Protein AF-A0A3D0PDX1-F1 (afdb_monomer)

Secondary structure (DSSP, 8-state):
-TTTS--S-GGG-SHHHHHHHH-HHHHHHHHHHHH-PPPPP------SPPPP--EEEE-SSTTEEEEEE--GGG---HHHHHHHHHHHHHHSSS-EEE-TTS-EEEEEEEGGGHHHHHT-THHHHS-SS--HHHHHEEE---TTT-TT-SS--HHHHHHHHHHHHHHEE-SS---EEEESSTT-TT-GGGSSEEEEEEEEEETTEEEEEEEEEE--B-SSS-B--EEEEEEEETTTHHHHHHHHHHHHH--EEPP-

Sequence (256 aa):
WRDNGERDKRPKGRFRLYLDSVGLETFRELVAERFGPLTPDPGSVFDATPRSHYGIHQQKQAELNYAGLHVPVGRLKAEDFQDLASLSEGYGSGDVRLTEDQNVIITGIPSGQLESFKSDPLLQKFPLEPSHLAAGTVSCTGNTYCSFALTNTKDQALAAAAELDQELHLPEEIKIHWTGCPNTCGQAYMGAIGLTGTKTRGESGMVEGYDITIGGSQGANPQVGELHRKGVPATEVRAALKEILIEQFGAKPKAA

Nearest PDB structures (foldseek):
  3b0n-assembly1_A  TM=9.742E-01  e=1.576E-27  Nicotiana tabacum
  3b0m-assembly1_A  TM=9.531E-01  e=1.576E-27  Nicotiana tabacum
  3b0j-assembly1_A  TM=9.531E-01  e=2.007E-27  Nicotiana tabacum
  3vm1-assembly1_A  TM=9.721E-01  e=6.340E-27  Nicotiana tabacum
  3vkt-assembly1_A  TM=9.627E-01  e=8.077E-27  Nicotiana tabacum

Mean predicted aligned error: 4.19 Å

Foldseek 3Di:
DVPPADDPDVVRRDPVNVCVVCDDVSVQVVCCVPPNDDDDDPDDQFPDDDD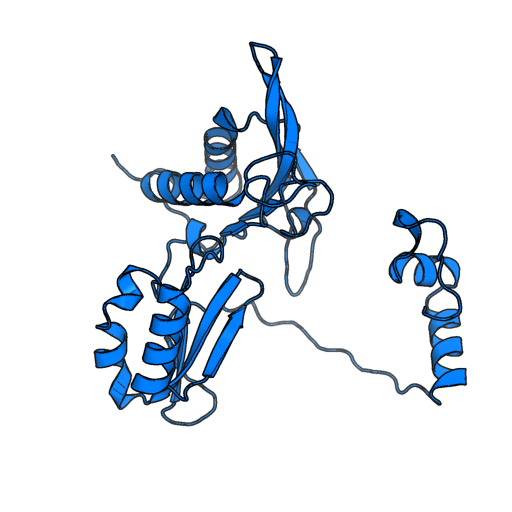QQFAWADDPDPQWIKHWWFDQQLDDDPVRVVVVQCLLVVFADSDWDADPQNTIMRTHGGNVCVVVSQPDPVCVNTPSDDALLRSQEHEDCAPVPDPQFQGRTRVLSNVLSVVVSLWKDFPHRFHEFEDRAPVCPSVQQQTQKGWHWDWAADPVGIAIFTFIWHDAHDTNDGDGTDGDGPGHHSVCVSVVVNVCCVPPRVMDTDDD

pLDDT: mean 95.26, std 6.18, range [59.16, 98.81]

Solvent-accessible surface area (backbone atoms only — not comparable to full-atom values): 13901 Å² total; per-residue (Å²): 93,94,89,78,37,52,80,85,50,72,95,56,39,49,60,70,54,43,43,65,74,61,32,70,66,56,49,50,50,59,48,26,76,74,76,42,89,77,77,87,75,93,68,86,85,60,85,68,77,86,74,82,63,60,27,78,43,80,46,95,52,86,64,26,23,32,35,16,29,42,38,74,51,48,69,75,55,77,66,50,55,53,51,52,48,50,51,15,51,75,51,29,67,55,44,77,44,77,47,95,70,34,28,41,32,38,31,52,26,39,63,91,46,48,71,63,57,72,64,38,73,65,41,78,76,30,28,42,76,59,55,38,51,55,67,23,36,28,38,26,75,10,43,83,74,37,91,78,29,56,18,66,20,40,66,53,52,53,50,41,31,59,53,46,56,71,47,37,46,61,86,58,71,45,41,35,11,24,10,13,22,93,82,35,85,24,41,14,45,46,11,43,35,10,31,32,22,31,77,19,80,52,98,91,43,83,37,46,10,28,30,31,23,39,62,8,33,78,66,72,76,62,36,72,26,42,86,72,47,76,47,40,42,58,92,47,43,55,61,53,48,53,52,48,35,38,76,76,59,65,31,37,77,51,85,131

Radius of gyration: 21.65 Å; Cα contacts (8 Å, |Δi|>4): 485; chains: 1; bounding box: 60×47×56 Å

Structure (mmCIF, N/CA/C/O backbone):
data_AF-A0A3D0PDX1-F1
#
_entry.id   AF-A0A3D0PDX1-F1
#
loop_
_atom_site.group_PDB
_atom_site.id
_atom_site.type_symbol
_atom_site.label_atom_id
_atom_site.label_alt_id
_atom_site.label_comp_id
_atom_site.label_asym_id
_atom_site.label_entity_id
_atom_site.label_seq_id
_atom_site.pdbx_PDB_ins_code
_atom_site.Cartn_x
_atom_site.Cartn_y
_atom_site.Cartn_z
_atom_site.occupancy
_atom_site.B_iso_or_equiv
_atom_site.auth_seq_id
_atom_site.auth_comp_id
_atom_site.auth_asym_id
_atom_site.auth_atom_id
_atom_site.pdbx_PDB_model_num
ATOM 1 N N . TRP A 1 1 ? 0.529 -17.689 -23.728 1.00 91.56 1 TRP A N 1
ATOM 2 C CA . TRP A 1 1 ? 1.726 -17.351 -22.920 1.00 91.56 1 TRP A CA 1
ATOM 3 C C . TRP A 1 1 ? 2.576 -18.564 -22.555 1.00 91.56 1 TRP A C 1
ATOM 5 O O . TRP A 1 1 ? 3.756 -18.527 -22.868 1.00 91.56 1 TRP A O 1
ATOM 15 N N . ARG A 1 2 ? 2.035 -19.625 -21.918 1.00 93.88 2 ARG A N 1
ATOM 16 C CA . ARG A 1 2 ? 2.809 -20.836 -21.556 1.00 93.88 2 ARG A CA 1
ATOM 17 C C . ARG A 1 2 ? 3.700 -21.335 -22.706 1.00 93.88 2 ARG A C 1
ATOM 19 O O . ARG A 1 2 ? 4.909 -21.388 -22.526 1.00 93.88 2 ARG A O 1
ATOM 26 N N . ASP A 1 3 ? 3.096 -21.557 -23.872 1.00 93.25 3 ASP A N 1
ATOM 27 C CA . ASP A 1 3 ? 3.740 -22.234 -25.009 1.00 93.25 3 ASP A CA 1
ATOM 28 C C . ASP A 1 3 ? 4.590 -21.308 -25.900 1.00 93.25 3 ASP A C 1
ATOM 30 O O . ASP A 1 3 ? 5.560 -21.762 -26.485 1.00 93.25 3 ASP A O 1
ATOM 34 N N . ASN A 1 4 ? 4.263 -20.011 -25.963 1.00 92.00 4 ASN A N 1
ATOM 35 C CA . ASN A 1 4 ? 4.827 -19.080 -26.960 1.00 92.00 4 ASN A CA 1
ATOM 36 C C . ASN A 1 4 ? 5.560 -17.865 -26.357 1.00 92.00 4 ASN A C 1
ATOM 38 O O . ASN A 1 4 ? 6.047 -17.010 -27.087 1.00 92.00 4 ASN A O 1
ATOM 42 N N . GLY A 1 5 ? 5.551 -17.708 -25.030 1.00 94.31 5 GLY A N 1
ATOM 43 C CA . GLY A 1 5 ? 6.178 -16.562 -24.366 1.00 94.31 5 GLY A CA 1
ATOM 44 C C . GLY A 1 5 ? 7.695 -16.714 -24.242 1.00 94.31 5 GLY A C 1
ATOM 45 O O . GLY A 1 5 ? 8.195 -17.829 -24.192 1.00 94.31 5 GLY A O 1
ATOM 46 N N . GLU A 1 6 ? 8.408 -15.593 -24.113 1.00 96.44 6 GLU A N 1
ATOM 47 C CA . GLU A 1 6 ? 9.847 -15.550 -23.808 1.00 96.44 6 GLU A CA 1
ATOM 48 C C . GLU A 1 6 ? 10.169 -16.299 -22.496 1.00 96.44 6 GLU A C 1
ATOM 50 O O . GLU A 1 6 ? 9.532 -16.062 -21.461 1.00 96.44 6 GLU A O 1
ATOM 55 N N . ARG A 1 7 ? 11.156 -17.205 -22.541 1.00 96.44 7 ARG A N 1
ATOM 56 C CA . ARG A 1 7 ? 11.565 -18.069 -21.415 1.00 96.44 7 ARG A CA 1
ATOM 57 C C . ARG A 1 7 ? 13.027 -17.916 -21.015 1.00 96.44 7 ARG A C 1
ATOM 59 O O . ARG A 1 7 ? 13.361 -18.291 -19.893 1.00 96.44 7 ARG A O 1
ATOM 66 N N . ASP A 1 8 ? 13.856 -17.307 -21.856 1.00 96.19 8 ASP A N 1
ATOM 67 C CA . ASP A 1 8 ? 15.296 -17.201 -21.625 1.00 96.19 8 ASP A CA 1
ATOM 68 C C . ASP A 1 8 ? 15.637 -15.885 -20.922 1.00 96.19 8 ASP A C 1
ATOM 70 O O . ASP A 1 8 ? 16.414 -15.835 -19.965 1.00 96.19 8 ASP A O 1
ATOM 74 N N . LYS A 1 9 ? 15.014 -14.782 -21.355 1.00 95.94 9 LYS A N 1
ATOM 75 C CA . LYS A 1 9 ? 15.271 -13.443 -20.802 1.00 95.94 9 LYS A CA 1
ATOM 76 C C . LYS A 1 9 ? 14.221 -13.075 -19.765 1.00 95.94 9 LYS A C 1
ATOM 78 O O . LYS A 1 9 ? 13.180 -12.510 -20.093 1.00 95.94 9 LYS A O 1
ATOM 83 N N . ARG A 1 10 ? 14.527 -13.304 -18.484 1.00 94.25 10 ARG A N 1
ATOM 84 C CA . ARG A 1 10 ? 13.596 -13.061 -17.361 1.00 94.25 10 ARG A CA 1
ATOM 85 C C . ARG A 1 10 ? 12.902 -11.684 -17.379 1.00 94.25 10 ARG A C 1
ATOM 87 O O . ARG A 1 10 ? 11.679 -11.677 -17.237 1.00 94.25 10 ARG A O 1
ATOM 94 N N . PRO A 1 11 ? 13.584 -10.539 -17.614 1.00 93.75 11 PRO A N 1
ATOM 95 C CA . PRO A 1 11 ? 12.908 -9.236 -17.688 1.00 93.75 11 PRO A CA 1
ATOM 96 C C . PRO A 1 11 ? 11.886 -9.132 -18.829 1.00 93.75 11 PRO A C 1
ATOM 98 O O . PRO A 1 11 ? 10.965 -8.324 -18.759 1.00 93.75 11 PRO A O 1
ATOM 101 N N . LYS A 1 12 ? 12.028 -9.964 -19.868 1.00 94.56 12 LYS A N 1
ATOM 102 C CA . LYS A 1 12 ? 11.152 -10.008 -21.039 1.00 94.56 12 LYS A CA 1
ATOM 103 C C . LYS A 1 12 ? 10.079 -11.108 -20.981 1.00 94.56 12 LYS A C 1
ATOM 105 O O . LYS A 1 12 ? 9.228 -11.171 -21.857 1.00 94.56 12 LYS A O 1
ATOM 110 N N . GLY A 1 13 ? 10.062 -11.936 -19.932 1.00 96.00 13 GLY A N 1
ATOM 111 C CA . GLY A 1 13 ? 9.180 -13.107 -19.836 1.00 96.00 13 GLY A CA 1
ATOM 112 C C . GLY A 1 13 ? 7.728 -12.831 -19.414 1.00 96.00 13 GLY A C 1
ATOM 113 O O . GLY A 1 13 ? 6.923 -13.760 -19.335 1.00 96.00 13 GLY A O 1
ATOM 114 N N . ARG A 1 14 ? 7.357 -11.582 -19.099 1.00 96.81 14 ARG A N 1
ATOM 115 C CA . ARG A 1 14 ? 5.997 -11.229 -18.642 1.00 96.81 14 ARG A CA 1
ATOM 116 C C . ARG A 1 14 ? 4.981 -11.350 -19.783 1.00 96.81 14 ARG A C 1
ATOM 118 O O . ARG A 1 14 ? 5.267 -10.967 -20.912 1.00 96.81 14 ARG A O 1
ATOM 125 N N . PHE A 1 15 ? 3.760 -11.796 -19.466 1.00 97.25 15 PHE A N 1
ATOM 126 C CA . PHE A 1 15 ? 2.676 -11.942 -20.449 1.00 97.25 15 PHE A CA 1
ATOM 127 C C . PHE A 1 15 ? 2.422 -10.670 -21.269 1.00 97.25 15 PHE A C 1
ATOM 129 O O . PHE A 1 15 ? 2.263 -10.770 -22.480 1.00 97.25 15 PHE A O 1
ATOM 136 N N . ARG A 1 16 ? 2.464 -9.489 -20.635 1.00 96.31 16 ARG A N 1
ATOM 137 C CA . ARG A 1 16 ? 2.272 -8.193 -21.305 1.00 96.31 16 ARG A CA 1
ATOM 138 C C . ARG A 1 16 ? 3.162 -8.027 -22.542 1.00 96.31 16 ARG A C 1
ATOM 140 O O . ARG A 1 16 ? 2.663 -7.611 -23.576 1.00 96.31 16 ARG A O 1
ATOM 147 N N . LEU A 1 17 ? 4.433 -8.420 -22.454 1.00 96.38 17 LEU A N 1
ATOM 148 C CA . LEU A 1 17 ? 5.397 -8.279 -23.550 1.00 96.38 17 LEU A CA 1
ATOM 149 C C . LEU A 1 17 ? 5.146 -9.282 -24.677 1.00 96.38 17 LEU A C 1
ATOM 151 O O . LEU A 1 17 ? 5.331 -8.962 -25.847 1.00 96.38 17 LEU A O 1
ATOM 155 N N . TYR A 1 18 ? 4.684 -10.486 -24.332 1.00 96.44 18 TYR A N 1
ATOM 156 C CA . TYR A 1 18 ? 4.216 -11.437 -25.334 1.00 96.44 18 TYR A CA 1
ATOM 157 C C . TYR A 1 18 ? 2.980 -10.895 -26.060 1.00 96.44 18 TYR A C 1
ATOM 159 O O . TYR A 1 18 ? 2.956 -10.902 -27.287 1.00 96.44 18 TYR A O 1
ATOM 167 N N . LEU A 1 19 ? 1.997 -10.369 -25.321 1.00 97.56 19 LEU A N 1
ATOM 168 C CA . LEU A 1 19 ? 0.800 -9.754 -25.897 1.00 97.56 19 LEU A CA 1
ATOM 169 C C . LEU A 1 19 ? 1.157 -8.590 -26.834 1.00 97.56 19 LEU A C 1
ATOM 171 O O . LEU A 1 19 ? 0.618 -8.526 -27.931 1.00 97.56 19 LEU A O 1
ATOM 175 N N . ASP A 1 20 ? 2.100 -7.728 -26.444 1.00 96.69 20 ASP A N 1
ATOM 176 C CA . ASP A 1 20 ? 2.610 -6.653 -27.309 1.00 96.69 20 ASP A CA 1
ATOM 177 C C . ASP A 1 20 ? 3.245 -7.176 -28.598 1.00 96.69 20 ASP A C 1
ATOM 179 O O . ASP A 1 20 ? 3.052 -6.594 -29.660 1.00 96.69 20 ASP A O 1
ATOM 183 N N . SER A 1 21 ? 3.993 -8.279 -28.518 1.00 95.62 21 SER A N 1
ATOM 184 C CA . SER A 1 21 ? 4.696 -8.825 -29.683 1.00 95.62 21 SER A CA 1
ATOM 185 C C . SER A 1 21 ? 3.770 -9.438 -30.735 1.00 95.62 21 SER A C 1
ATOM 187 O O . SER A 1 21 ? 4.072 -9.353 -31.921 1.00 95.62 21 SER A O 1
ATOM 189 N N . VAL A 1 22 ? 2.664 -10.062 -30.314 1.00 96.56 22 VAL A N 1
ATOM 190 C CA . VAL A 1 22 ? 1.726 -10.732 -31.232 1.00 96.56 22 VAL A CA 1
ATOM 191 C C . VAL A 1 22 ? 0.531 -9.855 -31.603 1.00 96.56 22 VAL A C 1
ATOM 193 O O . VAL A 1 22 ? -0.089 -10.082 -32.638 1.00 96.56 22 VAL A O 1
ATOM 196 N N . GLY A 1 23 ? 0.218 -8.849 -30.783 1.00 97.69 23 GLY A N 1
ATOM 197 C CA . GLY A 1 23 ? -0.969 -8.009 -30.921 1.00 97.69 23 GLY A CA 1
ATOM 198 C C . GLY A 1 23 ? -2.217 -8.618 -30.272 1.00 97.69 23 GLY A C 1
ATOM 199 O O . GLY A 1 23 ? -2.345 -9.836 -30.131 1.00 97.69 23 GLY A O 1
ATOM 200 N N . LEU A 1 24 ? -3.150 -7.752 -29.862 1.00 95.56 24 LEU A N 1
ATOM 201 C CA . LEU A 1 24 ? -4.366 -8.149 -29.143 1.00 95.56 24 LEU A CA 1
ATOM 202 C C . LEU A 1 24 ? -5.252 -9.098 -29.961 1.00 95.56 24 LEU A C 1
ATOM 204 O O . LEU A 1 24 ? -5.649 -10.140 -29.444 1.00 95.56 24 LEU A O 1
ATOM 208 N N . GLU A 1 25 ? -5.518 -8.763 -31.224 1.00 95.56 25 GLU A N 1
ATOM 209 C CA . GLU A 1 25 ? -6.402 -9.553 -32.092 1.00 95.56 25 GLU A CA 1
ATOM 210 C C . GLU A 1 25 ? -5.825 -10.941 -32.376 1.00 95.56 25 GLU A C 1
ATOM 212 O O . GLU A 1 25 ? -6.475 -11.947 -32.104 1.00 95.56 25 GLU A O 1
ATOM 217 N N . THR A 1 26 ? -4.556 -11.017 -32.783 1.00 96.50 26 THR A N 1
ATOM 218 C CA . THR A 1 26 ? -3.856 -12.296 -32.968 1.00 96.50 26 THR A CA 1
ATOM 219 C C . THR A 1 26 ? -3.880 -13.132 -31.691 1.00 96.50 26 THR A C 1
ATOM 221 O O . THR A 1 26 ? -4.115 -14.338 -31.719 1.00 96.50 26 THR A O 1
ATOM 224 N N . PHE A 1 27 ? -3.645 -12.511 -30.528 1.00 96.19 27 PHE A N 1
ATOM 225 C CA . PHE A 1 27 ? -3.713 -13.235 -29.264 1.00 96.19 27 PHE A CA 1
ATOM 226 C C . PHE A 1 27 ? -5.125 -13.766 -28.987 1.00 96.19 27 PHE A C 1
ATOM 228 O O . PHE A 1 27 ? -5.266 -14.898 -28.522 1.00 96.19 27 PHE A O 1
ATOM 235 N N . ARG A 1 28 ? -6.163 -12.980 -29.289 1.00 94.81 28 ARG A N 1
ATOM 236 C CA . ARG A 1 28 ? -7.567 -13.382 -29.160 1.00 94.81 28 ARG A CA 1
ATOM 237 C C . ARG A 1 28 ? -7.885 -14.591 -30.047 1.00 94.81 28 ARG A C 1
ATOM 239 O O . ARG A 1 28 ? -8.519 -15.526 -29.561 1.00 94.81 28 ARG A O 1
ATOM 246 N N . GLU A 1 29 ? -7.400 -14.616 -31.286 1.00 95.50 29 GLU A N 1
ATOM 247 C CA . GLU A 1 29 ? -7.535 -15.762 -32.200 1.00 95.50 29 GLU A CA 1
ATOM 248 C C . GLU A 1 29 ? -6.860 -17.020 -31.643 1.00 95.50 29 GLU A C 1
ATOM 250 O O . GLU A 1 29 ? -7.493 -18.071 -31.568 1.00 95.50 29 GLU A O 1
ATOM 255 N N . LEU A 1 30 ? -5.622 -16.905 -31.149 1.00 95.06 30 LEU A N 1
ATOM 256 C CA . LEU A 1 30 ? -4.891 -18.024 -30.536 1.00 95.06 30 LEU A CA 1
ATOM 257 C C . LEU A 1 30 ? -5.607 -18.598 -29.303 1.00 95.06 30 LEU A C 1
ATOM 259 O O . LEU A 1 30 ? -5.536 -19.798 -29.027 1.00 95.06 30 LEU A O 1
ATOM 263 N N . VAL A 1 31 ? -6.274 -17.746 -28.519 1.00 95.50 31 VAL A N 1
ATOM 264 C CA . VAL A 1 31 ? -7.110 -18.197 -27.398 1.00 95.50 31 VAL A CA 1
ATOM 265 C C . VAL A 1 31 ? -8.351 -18.917 -27.930 1.00 95.50 31 VAL A C 1
ATOM 267 O O . VAL A 1 31 ? -8.673 -19.995 -27.429 1.00 95.50 31 VAL A O 1
ATOM 270 N N . ALA A 1 32 ? -9.016 -18.369 -28.948 1.00 96.00 32 ALA A N 1
ATOM 271 C CA . ALA A 1 32 ? -10.221 -18.959 -29.524 1.00 96.00 32 ALA A CA 1
ATOM 272 C C . ALA A 1 32 ? -9.960 -20.325 -30.183 1.00 96.00 32 ALA A C 1
ATOM 274 O O . ALA A 1 32 ? -10.729 -21.263 -29.988 1.00 96.00 32 ALA A O 1
ATOM 275 N N . GLU A 1 33 ? -8.845 -20.475 -30.901 1.00 96.00 33 GLU A N 1
ATOM 276 C CA . GLU A 1 33 ? -8.420 -21.746 -31.504 1.00 96.00 33 GLU A CA 1
ATOM 277 C C . GLU A 1 33 ? -8.281 -22.850 -30.448 1.00 96.00 33 GLU A C 1
ATOM 279 O O . GLU A 1 33 ? -8.641 -24.005 -30.670 1.00 96.00 33 GLU A O 1
ATOM 284 N N . ARG A 1 34 ? -7.789 -22.485 -29.263 1.00 95.50 34 ARG A N 1
ATOM 285 C CA . ARG A 1 34 ? -7.498 -23.442 -28.200 1.00 95.50 34 ARG A CA 1
ATOM 286 C C . ARG A 1 34 ? -8.686 -23.765 -27.303 1.00 95.50 34 ARG A C 1
ATOM 288 O O . ARG A 1 34 ? -8.785 -24.890 -26.817 1.00 95.50 34 ARG A O 1
ATOM 295 N N . PHE A 1 35 ? -9.516 -22.772 -27.004 1.00 95.38 35 PHE A N 1
ATOM 296 C CA . PHE A 1 35 ? -10.568 -22.877 -25.989 1.00 95.38 35 PHE A CA 1
ATOM 297 C C . PHE A 1 35 ? -11.984 -22.778 -26.569 1.00 95.38 35 PHE A C 1
ATOM 299 O O . PHE A 1 35 ? -12.953 -22.934 -25.829 1.00 95.38 35 PHE A O 1
ATOM 306 N N . GLY A 1 36 ? -12.108 -22.573 -27.881 1.00 96.00 36 GLY A N 1
ATOM 307 C CA . GLY A 1 36 ? -13.375 -22.397 -28.578 1.00 96.00 36 GLY A CA 1
ATOM 308 C C . GLY A 1 36 ? 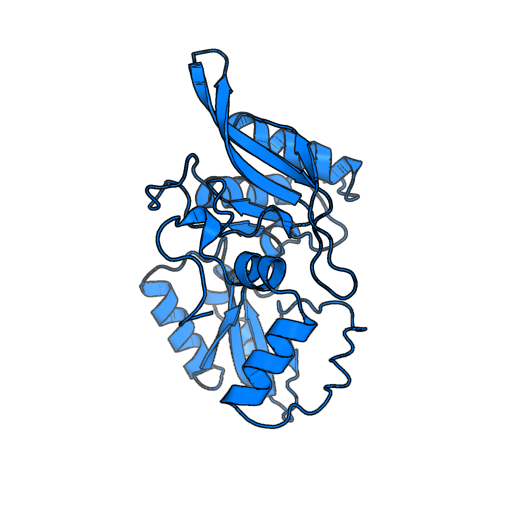-13.781 -20.926 -28.739 1.00 96.00 36 GLY A C 1
ATOM 309 O O . GLY A 1 36 ? -13.053 -20.016 -28.336 1.00 96.00 36 GLY A O 1
ATOM 310 N N . PRO A 1 37 ? -14.950 -20.669 -29.351 1.00 94.69 37 PRO A N 1
ATOM 311 C CA . PRO A 1 37 ? -15.412 -19.319 -29.663 1.00 94.69 37 PRO A CA 1
ATOM 312 C C . PRO A 1 37 ? -15.469 -18.405 -28.435 1.00 94.69 37 PRO A C 1
ATOM 314 O O . PRO A 1 37 ? -16.024 -18.764 -27.399 1.00 94.69 37 PRO A O 1
ATOM 317 N N . LEU A 1 38 ? -14.935 -17.191 -28.577 1.00 93.50 38 LEU A N 1
ATOM 318 C CA . LEU A 1 38 ? -14.936 -16.186 -27.518 1.00 93.50 38 LEU A CA 1
ATOM 319 C C . LEU A 1 38 ? -16.166 -15.286 -27.619 1.00 93.50 38 LEU A C 1
ATOM 321 O O . LEU A 1 38 ? -16.338 -14.562 -28.602 1.00 93.50 38 LEU A O 1
ATOM 325 N N . THR A 1 39 ? -16.980 -15.264 -26.570 1.00 91.19 39 THR A N 1
ATOM 326 C CA . THR A 1 39 ? -18.092 -14.318 -26.441 1.00 91.19 39 THR A CA 1
ATOM 327 C C . THR A 1 39 ? -17.569 -12.924 -26.084 1.00 91.19 39 THR A C 1
ATOM 329 O O . THR A 1 39 ? -16.693 -12.814 -25.221 1.00 91.19 39 THR A O 1
ATOM 332 N N . PRO A 1 40 ? -18.057 -11.850 -26.727 1.00 87.69 40 PRO A N 1
ATOM 333 C CA . PRO A 1 40 ? -17.786 -10.488 -26.277 1.00 87.69 40 PRO A CA 1
ATOM 334 C C . PRO A 1 40 ? -18.262 -10.284 -24.834 1.00 87.69 40 PRO A C 1
ATOM 336 O O . PRO A 1 40 ? -19.375 -10.677 -24.490 1.00 87.69 40 PRO A O 1
ATOM 339 N N . ASP A 1 41 ? -17.416 -9.670 -24.013 1.00 85.31 41 ASP A N 1
ATOM 340 C CA . ASP A 1 41 ? -17.764 -9.217 -22.668 1.00 85.31 41 ASP A CA 1
ATOM 341 C C . ASP A 1 41 ? -18.105 -7.720 -22.759 1.00 85.31 41 ASP A C 1
ATOM 343 O O . ASP A 1 41 ? -17.269 -6.960 -23.261 1.00 85.31 41 ASP A O 1
ATOM 347 N N . PRO A 1 42 ? -19.305 -7.273 -22.337 1.00 82.94 42 PRO A N 1
ATOM 348 C CA . PRO A 1 42 ? -19.642 -5.848 -22.298 1.00 82.94 42 PRO A CA 1
ATOM 349 C C . PRO A 1 42 ? -18.727 -5.038 -21.362 1.00 82.94 42 PRO A C 1
ATOM 351 O O . PRO A 1 42 ? -18.717 -3.811 -21.448 1.00 82.94 42 PRO A O 1
ATOM 354 N N . GLY A 1 43 ? -17.946 -5.711 -20.512 1.00 79.25 43 GLY A N 1
ATOM 355 C CA . GLY A 1 43 ? -17.038 -5.100 -19.557 1.00 79.25 43 GLY A CA 1
ATOM 356 C C . GLY A 1 43 ? -17.755 -4.662 -18.283 1.00 79.25 43 GLY A C 1
ATOM 357 O O . GLY A 1 43 ? -18.960 -4.409 -18.257 1.00 79.25 43 GLY A O 1
ATOM 358 N N . SER A 1 44 ? -16.993 -4.561 -17.197 1.00 78.44 44 SER A N 1
ATOM 359 C CA . SER A 1 44 ? -17.476 -3.982 -15.944 1.00 78.44 44 SER A CA 1
ATOM 360 C C . SER A 1 44 ? -17.410 -2.456 -16.011 1.00 78.44 44 SER A C 1
ATOM 362 O O . SER A 1 44 ? -16.362 -1.897 -16.336 1.00 78.44 44 SER A O 1
ATOM 364 N N . VAL A 1 45 ? -18.503 -1.777 -15.655 1.00 70.62 45 VAL A N 1
ATOM 365 C CA . VAL A 1 45 ? -18.503 -0.326 -15.422 1.00 70.62 45 VAL A CA 1
ATOM 366 C C . VAL A 1 45 ? -18.070 -0.080 -13.979 1.00 70.62 45 VAL A C 1
ATOM 368 O O . VAL A 1 45 ? -18.713 -0.552 -13.044 1.00 70.62 45 VAL A O 1
ATOM 371 N N . PHE A 1 46 ? -16.964 0.638 -13.801 1.00 67.38 46 PHE A N 1
ATOM 372 C CA . PHE A 1 46 ? -16.484 1.089 -12.496 1.00 67.38 46 PHE A CA 1
ATOM 373 C C . PHE A 1 46 ? -16.758 2.590 -12.373 1.00 67.38 46 PHE A C 1
ATOM 375 O O . PHE A 1 46 ? -15.873 3.404 -12.609 1.00 67.38 46 PHE A O 1
ATOM 382 N N . ASP A 1 47 ? -17.999 2.964 -12.074 1.00 66.25 47 ASP A N 1
ATOM 383 C CA . ASP A 1 47 ? -18.439 4.359 -11.911 1.00 66.25 47 ASP A CA 1
ATOM 384 C C . ASP A 1 47 ? -18.552 4.793 -10.439 1.00 66.25 47 ASP A C 1
ATOM 386 O O . ASP A 1 47 ? -18.798 5.962 -10.145 1.00 66.25 47 ASP A O 1
ATOM 390 N N . ALA A 1 48 ? -18.334 3.869 -9.502 1.00 67.31 48 ALA A N 1
ATOM 391 C CA . ALA A 1 48 ? -18.384 4.146 -8.076 1.00 67.31 48 ALA A CA 1
ATOM 392 C C . ALA A 1 48 ? -17.033 4.634 -7.533 1.00 67.31 48 ALA A C 1
ATOM 394 O O . ALA A 1 48 ? -15.983 4.038 -7.790 1.00 67.31 48 ALA A O 1
ATOM 395 N N . THR A 1 49 ? -17.077 5.673 -6.698 1.00 68.25 49 THR A N 1
ATOM 396 C CA . THR A 1 49 ? -15.941 6.082 -5.867 1.00 68.25 49 THR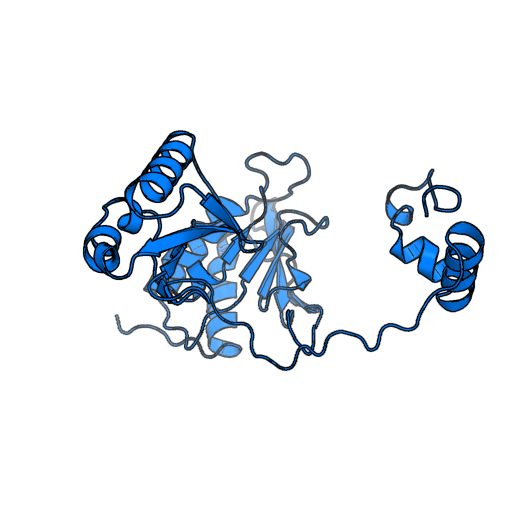 A CA 1
ATOM 397 C C . THR A 1 49 ? -15.508 4.909 -4.976 1.00 68.25 49 THR A C 1
ATOM 399 O O . THR A 1 49 ? -16.372 4.285 -4.345 1.00 68.25 49 THR A O 1
ATOM 402 N N . PRO A 1 50 ? -14.201 4.589 -4.894 1.00 72.06 50 PRO A N 1
ATOM 403 C CA . PRO A 1 50 ? -13.703 3.582 -3.966 1.00 72.06 50 PRO A CA 1
ATOM 404 C C . PRO A 1 50 ? -14.187 3.872 -2.542 1.00 72.06 50 PRO A C 1
ATOM 406 O O . PRO A 1 50 ? -14.068 4.990 -2.046 1.00 72.06 50 PRO A O 1
ATOM 409 N N . ARG A 1 51 ? -14.773 2.866 -1.891 1.00 76.06 51 ARG A N 1
ATOM 410 C CA . ARG A 1 51 ? -15.235 2.972 -0.504 1.00 76.06 51 ARG A CA 1
ATOM 411 C C . ARG A 1 51 ? -14.109 2.535 0.416 1.00 76.06 51 ARG A C 1
ATOM 413 O O . ARG A 1 51 ? -13.536 1.469 0.195 1.00 76.06 51 ARG A O 1
ATOM 420 N N . SER A 1 52 ? -13.837 3.316 1.456 1.00 86.62 52 SER A N 1
ATOM 421 C CA . SER A 1 52 ? -12.955 2.853 2.524 1.00 86.62 52 SER A CA 1
ATOM 422 C C . SER A 1 52 ? -13.582 1.637 3.209 1.00 86.62 52 SER A C 1
ATOM 424 O O . SER A 1 52 ? -14.791 1.598 3.452 1.00 86.62 52 SER A O 1
ATOM 426 N N . HIS A 1 53 ? -12.768 0.615 3.467 1.00 93.12 53 HIS A N 1
ATOM 427 C CA . HIS A 1 53 ? -13.217 -0.608 4.131 1.00 93.12 53 HIS A CA 1
ATOM 428 C C . HIS A 1 53 ? -13.127 -0.510 5.656 1.00 93.12 53 HIS A C 1
ATOM 430 O O . HIS A 1 53 ? -13.738 -1.332 6.334 1.00 93.12 53 HIS A O 1
ATOM 436 N N . TYR A 1 54 ? -12.389 0.473 6.182 1.00 97.25 54 TYR A N 1
ATOM 437 C CA . TYR A 1 54 ? -12.244 0.721 7.613 1.00 97.25 54 TYR A CA 1
ATOM 438 C C . TYR A 1 54 ? -13.587 1.045 8.269 1.00 97.25 54 TYR A C 1
ATOM 440 O O . TYR A 1 54 ? -14.476 1.621 7.640 1.00 97.25 54 TYR A O 1
ATOM 448 N N . GLY A 1 55 ? -13.734 0.675 9.536 1.00 97.75 55 GLY A N 1
ATOM 449 C CA . GLY A 1 55 ? -14.962 0.879 10.294 1.00 97.75 55 GLY A CA 1
ATOM 450 C C . GLY A 1 55 ? -15.948 -0.275 10.149 1.00 97.75 55 GLY A C 1
ATOM 451 O O . GLY A 1 55 ? -15.626 -1.341 9.621 1.00 97.75 55 GLY A O 1
ATOM 452 N N . ILE A 1 56 ? -17.157 -0.066 10.666 1.00 98.19 56 ILE A N 1
ATOM 453 C CA . ILE A 1 56 ? -18.224 -1.070 10.689 1.00 98.19 56 ILE A CA 1
ATOM 454 C C . ILE A 1 56 ? -19.255 -0.736 9.619 1.00 98.19 56 ILE A C 1
ATOM 456 O O . ILE A 1 56 ? -19.776 0.376 9.570 1.00 98.19 56 ILE A O 1
ATOM 460 N N . HIS A 1 57 ? -19.589 -1.728 8.800 1.00 97.69 57 HIS A N 1
ATOM 461 C CA . HIS A 1 57 ? -20.487 -1.575 7.661 1.00 97.69 57 HIS A CA 1
ATOM 462 C C . HIS A 1 57 ? -21.504 -2.706 7.622 1.00 97.69 57 HIS A C 1
ATOM 464 O O . HIS A 1 57 ? -21.166 -3.868 7.861 1.00 97.69 57 HIS A O 1
ATOM 470 N N . GLN A 1 58 ? -22.739 -2.383 7.246 1.00 97.75 58 GLN A N 1
ATOM 471 C CA . GLN A 1 58 ? -23.773 -3.392 7.034 1.00 97.75 58 GLN A CA 1
ATOM 472 C C . GLN A 1 58 ? -23.429 -4.281 5.835 1.00 97.75 58 GLN A C 1
ATOM 474 O O . GLN A 1 58 ? -23.006 -3.813 4.773 1.00 97.75 58 GLN A O 1
ATOM 479 N N . GLN A 1 59 ? -23.625 -5.585 6.002 1.00 97.56 59 GLN A N 1
ATOM 480 C CA . GLN A 1 59 ? -23.552 -6.545 4.912 1.00 97.56 59 GLN A CA 1
ATOM 481 C C . GLN A 1 59 ? -24.875 -6.583 4.137 1.00 97.56 59 GLN A C 1
ATOM 483 O O . GLN A 1 59 ? -25.888 -6.014 4.533 1.00 97.56 59 GLN A O 1
ATOM 488 N N . LYS A 1 60 ? -24.880 -7.305 3.012 1.00 97.62 60 LYS A N 1
ATOM 489 C CA . LYS A 1 60 ? -26.112 -7.564 2.249 1.00 97.62 60 LYS A CA 1
ATOM 490 C C . LYS A 1 60 ? -27.107 -8.452 3.009 1.00 97.62 60 LYS A C 1
ATOM 492 O O . LYS A 1 60 ? -28.287 -8.469 2.678 1.00 97.62 60 LYS A O 1
ATOM 497 N N . GLN A 1 61 ? -26.622 -9.252 3.957 1.00 98.06 61 GLN A N 1
ATOM 498 C CA . GLN A 1 61 ? -27.438 -10.070 4.841 1.00 98.06 61 GLN A CA 1
ATOM 499 C C . GLN A 1 61 ? -27.993 -9.194 5.965 1.00 98.06 61 GLN A C 1
ATOM 501 O O . GLN A 1 61 ? -27.241 -8.452 6.592 1.00 98.06 61 GLN A O 1
ATOM 506 N N . ALA A 1 62 ? -29.296 -9.305 6.225 1.00 97.56 62 ALA A N 1
ATOM 507 C CA . ALA A 1 62 ? -29.947 -8.553 7.290 1.00 97.56 62 ALA A CA 1
ATOM 508 C C . ALA A 1 62 ? -29.278 -8.820 8.647 1.00 97.56 62 ALA A C 1
ATOM 510 O O . ALA A 1 62 ? -28.929 -9.960 8.955 1.00 97.56 62 ALA A O 1
ATOM 511 N N . GLU A 1 63 ? -29.123 -7.761 9.442 1.00 97.38 63 GLU A N 1
ATOM 512 C CA . GLU A 1 63 ? -28.549 -7.788 10.795 1.00 97.38 63 GLU A CA 1
ATOM 513 C C . GLU A 1 63 ? -27.104 -8.301 10.915 1.00 97.38 63 GLU A C 1
ATOM 515 O O . GLU A 1 63 ? -26.644 -8.586 12.022 1.00 97.38 63 GLU A O 1
ATOM 520 N N . LEU A 1 64 ? -26.365 -8.395 9.804 1.00 98.56 64 LEU A N 1
ATOM 521 C CA . LEU A 1 64 ? -24.942 -8.725 9.807 1.00 98.56 64 LEU A CA 1
ATOM 522 C C . LEU A 1 64 ? -24.101 -7.549 9.326 1.00 98.56 64 LEU A C 1
ATOM 524 O O . LEU A 1 64 ? -24.471 -6.805 8.418 1.00 98.56 64 LEU A O 1
ATOM 528 N N . ASN A 1 65 ? -22.922 -7.423 9.920 1.00 98.69 65 ASN A N 1
ATOM 529 C CA . ASN A 1 65 ? -21.968 -6.361 9.657 1.00 98.69 65 ASN A CA 1
ATOM 530 C C . ASN A 1 65 ? -20.590 -6.960 9.346 1.00 98.69 65 ASN A C 1
ATOM 532 O O . ASN A 1 65 ? -20.293 -8.114 9.673 1.00 98.69 65 ASN A O 1
ATOM 536 N N . TYR A 1 66 ? -19.738 -6.177 8.695 1.00 98.56 66 TYR A N 1
ATOM 537 C CA . TYR A 1 66 ? -18.301 -6.418 8.671 1.00 98.56 66 TYR A CA 1
ATOM 538 C C . TYR A 1 66 ? -17.573 -5.253 9.329 1.00 98.56 66 TYR A C 1
ATOM 540 O O . TYR A 1 66 ? -18.073 -4.130 9.328 1.00 98.56 66 TYR A O 1
ATOM 548 N N . ALA A 1 67 ? -16.392 -5.531 9.865 1.00 98.56 67 ALA A N 1
ATOM 549 C CA . ALA A 1 67 ? -15.503 -4.536 10.434 1.00 98.56 67 ALA A CA 1
ATOM 550 C C . ALA A 1 67 ? -14.157 -4.586 9.710 1.00 98.56 67 ALA A C 1
ATOM 552 O O . ALA A 1 67 ? -13.515 -5.636 9.703 1.00 98.56 67 ALA A O 1
ATOM 553 N N . GLY A 1 68 ? -13.741 -3.484 9.085 1.00 98.56 68 GLY A N 1
ATOM 554 C CA . GLY A 1 68 ? -12.384 -3.330 8.562 1.00 98.56 68 GLY A CA 1
ATOM 555 C C . GLY A 1 68 ? -11.473 -2.724 9.619 1.00 98.56 68 GLY A C 1
ATOM 556 O O . GLY A 1 68 ? -11.767 -1.655 10.151 1.00 98.56 68 GLY A O 1
ATOM 557 N N . LEU A 1 69 ? -10.380 -3.416 9.926 1.00 98.56 69 LEU A N 1
ATOM 558 C CA . LEU A 1 69 ? -9.420 -3.029 10.954 1.00 98.56 69 LEU A CA 1
ATOM 559 C C . LEU A 1 69 ? -8.087 -2.705 10.293 1.00 98.56 69 LEU A C 1
ATOM 561 O O . LEU A 1 69 ? -7.612 -3.442 9.424 1.00 98.56 69 LEU A O 1
ATOM 565 N N . HIS A 1 70 ? -7.460 -1.630 10.752 1.00 98.50 70 HIS A N 1
ATOM 566 C CA . HIS A 1 70 ? -6.147 -1.236 10.284 1.00 98.50 70 HIS A CA 1
ATOM 567 C C . HIS A 1 70 ? -5.042 -2.096 10.892 1.00 98.50 70 HIS A C 1
ATOM 569 O O . HIS A 1 70 ? -4.934 -2.212 12.111 1.00 98.50 70 HIS A O 1
ATOM 575 N N . VAL A 1 71 ? -4.181 -2.651 10.040 1.00 98.38 71 VAL A N 1
ATOM 576 C CA . VAL A 1 71 ? -2.948 -3.326 10.444 1.00 98.38 71 VAL A CA 1
ATOM 577 C C . VAL A 1 71 ? -1.770 -2.476 9.976 1.00 98.38 71 VAL A C 1
ATOM 579 O O . VAL A 1 71 ? -1.472 -2.464 8.778 1.00 98.38 71 VAL A O 1
ATOM 582 N N . PRO A 1 72 ? -1.050 -1.801 10.892 1.00 96.81 72 PRO A N 1
ATOM 583 C CA . PRO A 1 72 ? 0.059 -0.934 10.520 1.00 96.81 72 PRO A CA 1
ATOM 584 C C . PRO A 1 72 ? 1.077 -1.666 9.643 1.00 96.81 72 PRO A C 1
ATOM 586 O O . PRO A 1 72 ? 1.687 -2.663 10.053 1.00 96.81 72 PRO A O 1
ATOM 589 N N . VAL A 1 73 ? 1.231 -1.182 8.404 1.00 97.44 73 VAL A N 1
ATOM 590 C CA . VAL A 1 73 ? 2.110 -1.740 7.360 1.00 97.44 73 VAL A CA 1
ATOM 591 C C . VAL A 1 73 ? 1.992 -3.265 7.191 1.00 97.44 73 VAL A C 1
ATOM 593 O O . VAL A 1 73 ? 2.987 -3.947 6.908 1.00 97.44 73 VAL A O 1
ATOM 596 N N . GLY A 1 74 ? 0.807 -3.836 7.438 1.00 97.81 74 GLY A N 1
ATOM 597 C CA . GLY A 1 74 ? 0.526 -5.267 7.299 1.00 97.81 74 GLY A CA 1
ATOM 598 C C . GLY A 1 74 ? 1.442 -6.186 8.105 1.00 97.81 74 GLY A C 1
ATOM 599 O O . GLY A 1 74 ? 1.805 -7.267 7.630 1.00 97.81 74 GLY A O 1
ATOM 600 N N . ARG A 1 75 ? 1.963 -5.735 9.251 1.00 97.44 75 ARG A N 1
ATOM 601 C CA . ARG A 1 75 ? 2.861 -6.534 10.097 1.00 97.44 75 ARG A CA 1
ATOM 602 C C . ARG A 1 75 ? 2.061 -7.192 11.219 1.00 97.44 75 ARG A C 1
ATOM 604 O O . ARG A 1 75 ? 1.596 -6.506 12.117 1.00 97.44 75 ARG A O 1
ATOM 611 N N . LEU A 1 76 ? 1.993 -8.521 11.190 1.00 97.31 76 LEU A N 1
ATOM 612 C CA . LEU A 1 76 ? 1.375 -9.344 12.230 1.00 97.31 76 LEU A CA 1
ATOM 613 C C . LEU A 1 76 ? 2.414 -10.297 12.830 1.00 97.31 76 LEU A C 1
ATOM 615 O O . LEU A 1 76 ? 3.219 -10.893 12.106 1.00 97.31 76 LEU A O 1
ATOM 619 N N . LYS A 1 77 ? 2.405 -10.433 14.154 1.00 97.12 77 LYS A N 1
ATOM 620 C CA . LYS A 1 77 ? 3.116 -11.470 14.910 1.00 97.12 77 LYS A CA 1
ATOM 621 C C . LYS A 1 77 ? 2.224 -12.700 15.075 1.00 97.12 77 LYS A C 1
ATOM 623 O O . LYS A 1 77 ? 1.028 -12.641 14.833 1.00 97.12 77 LYS A O 1
ATOM 628 N N . ALA A 1 78 ? 2.798 -13.812 15.535 1.00 97.75 78 ALA A N 1
ATOM 629 C CA . ALA A 1 78 ? 2.045 -15.047 15.768 1.00 97.75 78 ALA A CA 1
ATOM 630 C C . ALA A 1 78 ? 0.857 -14.863 16.735 1.00 97.75 78 ALA A C 1
ATOM 632 O O . ALA A 1 78 ? -0.218 -15.387 16.464 1.00 97.75 78 ALA A O 1
ATOM 633 N N . GLU A 1 79 ? 1.043 -14.092 17.813 1.00 98.06 79 GLU A N 1
ATOM 634 C CA . GLU A 1 79 ? -0.026 -13.721 18.757 1.00 98.06 79 GLU A CA 1
ATOM 635 C C . GLU A 1 79 ? -1.175 -12.983 18.054 1.00 98.06 79 GLU A C 1
ATOM 637 O O . GLU A 1 79 ? -2.329 -13.345 18.229 1.00 98.06 79 GLU A O 1
ATOM 642 N N . ASP A 1 80 ? -0.861 -12.074 17.126 1.00 98.06 80 ASP A N 1
ATOM 643 C CA . ASP A 1 80 ? -1.874 -11.297 16.403 1.00 98.06 80 ASP A CA 1
ATOM 644 C C . ASP A 1 80 ? -2.784 -12.173 15.544 1.00 98.06 80 ASP A C 1
ATOM 646 O O . ASP A 1 80 ? -3.973 -11.896 15.418 1.00 98.06 80 ASP A O 1
ATOM 650 N N . PHE A 1 81 ? -2.246 -13.247 14.957 1.00 96.44 81 PHE A N 1
ATOM 651 C CA . PHE A 1 81 ? -3.062 -14.206 14.211 1.00 96.44 81 PHE A CA 1
ATOM 652 C C . PHE A 1 81 ? -4.039 -14.948 15.125 1.00 96.44 81 PHE A C 1
ATOM 654 O O . PHE A 1 81 ? -5.178 -15.183 14.726 1.00 96.44 81 PHE A O 1
ATOM 661 N N . GLN A 1 82 ? -3.606 -15.314 16.333 1.00 97.69 82 GLN A N 1
ATOM 662 C CA . GLN A 1 82 ? -4.463 -15.992 17.309 1.00 97.69 82 GLN A CA 1
ATOM 663 C C . GLN A 1 82 ? -5.535 -15.044 17.851 1.00 97.69 82 GLN A C 1
ATOM 665 O O . GLN A 1 82 ? -6.699 -15.435 17.953 1.00 97.69 82 GLN A O 1
ATOM 670 N N . ASP A 1 83 ? -5.163 -13.795 18.124 1.00 98.19 83 ASP A N 1
ATOM 671 C CA . ASP A 1 83 ? -6.078 -12.765 18.607 1.00 98.19 83 ASP A CA 1
ATOM 672 C C . ASP A 1 83 ? -7.137 -12.427 17.546 1.00 98.19 83 ASP A C 1
ATOM 674 O O . ASP A 1 83 ? -8.328 -12.402 17.848 1.00 98.19 83 ASP A O 1
ATOM 678 N N . LEU A 1 84 ? -6.738 -12.252 16.279 1.00 98.31 84 LEU A N 1
ATOM 679 C CA . LEU A 1 84 ? -7.669 -12.005 15.172 1.00 98.31 84 LEU A CA 1
ATOM 680 C C . LEU A 1 84 ? -8.598 -13.198 14.908 1.00 98.31 84 LEU A C 1
ATOM 682 O O . LEU A 1 84 ? -9.780 -12.994 14.627 1.00 98.31 84 LEU A O 1
ATOM 686 N N . ALA A 1 85 ? -8.090 -14.431 15.012 1.00 98.25 85 ALA A N 1
ATOM 687 C CA . ALA A 1 85 ? -8.919 -15.630 14.911 1.00 98.25 85 ALA A CA 1
ATOM 688 C C . ALA A 1 85 ? -9.963 -15.664 16.037 1.00 98.25 85 ALA A C 1
ATOM 690 O O . ALA A 1 85 ? -11.157 -15.774 15.756 1.00 98.25 85 ALA A O 1
ATOM 691 N N . SER A 1 86 ? -9.532 -15.449 17.284 1.00 98.31 86 SER A N 1
ATOM 692 C CA . SER A 1 86 ? -10.411 -15.410 18.461 1.00 98.31 86 SER A CA 1
ATOM 693 C C . SER A 1 86 ? -11.466 -14.305 18.354 1.00 98.31 86 SER A C 1
ATOM 695 O O . SER A 1 86 ? -12.639 -14.541 18.638 1.00 98.31 86 SER A O 1
ATOM 697 N N . LEU A 1 87 ? -11.081 -13.116 17.876 1.00 98.38 87 LEU A N 1
ATOM 698 C CA . LEU A 1 87 ? -12.000 -12.008 17.611 1.00 98.38 87 LEU A CA 1
ATOM 699 C C . LEU A 1 87 ? -13.057 -12.405 16.563 1.00 98.38 87 LEU A C 1
ATOM 701 O O . LEU A 1 87 ? -14.245 -12.124 16.731 1.00 98.38 87 LEU A O 1
ATOM 705 N N . SER A 1 88 ? -12.639 -13.080 15.487 1.00 98.44 88 SER A N 1
ATOM 706 C CA . SER A 1 88 ? -13.540 -13.500 14.408 1.00 98.44 88 SER A CA 1
ATOM 707 C C . SER A 1 88 ? -14.525 -14.593 14.824 1.00 98.44 88 SER A C 1
ATOM 709 O O . SER A 1 88 ? -15.675 -14.555 14.387 1.00 98.44 88 SER A O 1
ATOM 711 N N . GLU A 1 89 ? -14.107 -15.532 15.676 1.00 98.19 89 GLU A N 1
ATOM 712 C CA . GLU A 1 89 ? -14.960 -16.597 16.216 1.00 98.19 89 GLU A CA 1
ATOM 713 C C . GLU A 1 89 ? -15.894 -16.074 17.313 1.00 98.19 89 GLU A C 1
ATOM 715 O O . GLU A 1 89 ? -17.057 -16.468 17.374 1.00 98.19 89 GLU A O 1
ATOM 720 N N . GLY A 1 90 ? -15.403 -15.170 18.167 1.00 98.19 90 GLY A N 1
ATOM 721 C CA . GLY A 1 90 ? -16.167 -14.617 19.284 1.00 98.19 90 GLY A CA 1
ATOM 722 C C . GLY A 1 90 ? -17.296 -13.685 18.845 1.00 98.19 90 GLY A C 1
ATOM 723 O O . GLY A 1 90 ? -18.400 -13.762 19.383 1.00 98.19 90 GLY A O 1
ATOM 724 N N . TYR A 1 91 ? -17.043 -12.825 17.853 1.00 98.31 91 TYR A N 1
ATOM 725 C CA . TYR A 1 91 ? -18.005 -11.797 17.436 1.00 98.31 91 TYR A CA 1
ATOM 726 C C . TYR A 1 91 ? -18.594 -12.005 16.042 1.00 98.31 91 TYR A C 1
ATOM 728 O O . TYR A 1 91 ? -19.649 -11.443 15.752 1.00 98.31 91 TYR A O 1
ATOM 736 N N . GLY A 1 92 ? -17.916 -12.746 15.165 1.00 97.31 92 GLY A N 1
ATOM 737 C CA . GLY A 1 92 ? -18.261 -12.870 13.752 1.00 97.31 92 GLY A CA 1
ATOM 738 C C . GLY A 1 92 ? -18.614 -14.294 13.336 1.00 97.31 92 GLY A C 1
ATOM 739 O O . GLY A 1 92 ? -19.228 -15.062 14.070 1.00 97.31 92 GLY A O 1
ATOM 740 N N . SER A 1 93 ? -18.236 -14.630 12.107 1.00 97.00 93 SER A N 1
ATOM 741 C CA . SER A 1 93 ? -18.486 -15.936 11.485 1.00 97.00 93 SER A CA 1
ATOM 742 C C . SER A 1 93 ? -17.293 -16.900 11.542 1.00 97.00 93 SER A C 1
ATOM 744 O O . SER A 1 93 ? -17.370 -17.980 10.963 1.00 97.00 93 SER A O 1
ATOM 746 N N . GLY A 1 94 ? -16.190 -16.515 12.195 1.00 97.69 94 GLY A N 1
ATOM 747 C CA . GLY A 1 94 ? -14.903 -17.222 12.123 1.00 97.69 94 GLY A CA 1
ATOM 748 C C . GLY A 1 94 ? -14.077 -16.912 10.863 1.00 97.69 94 GLY A C 1
ATOM 749 O O . GLY A 1 94 ? -12.949 -17.380 10.733 1.00 97.69 94 GLY A O 1
ATOM 750 N N . ASP A 1 95 ? -14.608 -16.100 9.942 1.00 96.81 95 ASP A N 1
ATOM 751 C CA . ASP A 1 95 ? -13.912 -15.695 8.719 1.00 96.81 95 ASP A CA 1
ATOM 752 C C . ASP A 1 95 ? -13.165 -14.363 8.895 1.00 96.81 95 ASP A C 1
ATOM 754 O O . ASP A 1 95 ? -13.765 -13.318 9.193 1.00 96.81 95 ASP A O 1
ATOM 758 N N . VAL A 1 96 ? -11.868 -14.385 8.574 1.00 97.94 96 VAL A N 1
ATOM 759 C CA . VAL A 1 96 ? -11.005 -13.202 8.430 1.00 97.94 96 VAL A CA 1
ATOM 760 C C . VAL A 1 96 ? -10.603 -13.044 6.966 1.00 97.94 96 VAL A C 1
ATOM 762 O O . VAL A 1 96 ? -10.114 -13.983 6.336 1.00 97.94 96 VAL A O 1
ATOM 765 N N . ARG A 1 97 ? -10.771 -11.841 6.412 1.00 98.31 97 ARG A N 1
ATOM 766 C CA . ARG A 1 97 ? -10.300 -11.503 5.058 1.00 98.31 97 ARG A CA 1
ATOM 767 C C . ARG A 1 97 ? -9.112 -10.560 5.130 1.00 98.31 97 ARG A C 1
ATOM 769 O O . ARG A 1 97 ? -9.075 -9.699 5.999 1.00 98.31 97 ARG A O 1
ATOM 776 N N . LEU A 1 98 ? -8.180 -10.702 4.194 1.00 97.94 98 LEU A N 1
ATOM 777 C CA . LEU A 1 98 ? -7.057 -9.782 4.013 1.00 97.94 98 LEU A CA 1
ATOM 778 C C . LEU A 1 98 ? -7.330 -8.859 2.824 1.00 97.94 98 LEU A C 1
ATOM 780 O O . LEU A 1 98 ? -7.974 -9.281 1.860 1.00 97.94 98 LEU A O 1
ATOM 784 N N . THR A 1 99 ? -6.821 -7.632 2.880 1.00 96.81 99 THR A N 1
ATOM 785 C CA . THR A 1 99 ? -6.930 -6.651 1.790 1.00 96.81 99 THR A CA 1
ATOM 786 C C . THR A 1 99 ? -5.582 -6.415 1.109 1.00 96.81 99 THR A C 1
ATOM 788 O O . THR A 1 99 ? -4.516 -6.671 1.674 1.00 96.81 99 THR A O 1
ATOM 791 N N . GLU A 1 100 ? -5.617 -5.919 -0.125 1.00 93.50 100 GLU A N 1
ATOM 792 C CA . GLU A 1 100 ? -4.446 -5.495 -0.898 1.00 93.50 100 GLU A CA 1
ATOM 793 C C . GLU A 1 100 ? -3.696 -4.325 -0.247 1.00 93.50 100 GLU A C 1
ATOM 795 O O . GLU A 1 100 ? -2.472 -4.246 -0.356 1.00 93.50 100 GLU A O 1
ATOM 800 N N . ASP A 1 101 ? -4.413 -3.502 0.522 1.00 93.44 101 ASP A N 1
ATOM 801 C CA . ASP A 1 101 ? -3.856 -2.448 1.376 1.00 93.44 101 ASP A CA 1
ATOM 802 C C . ASP A 1 101 ? -3.232 -2.997 2.672 1.00 93.44 101 ASP A C 1
ATOM 804 O O . ASP A 1 101 ? -2.782 -2.233 3.520 1.00 93.44 101 ASP A O 1
ATOM 808 N N . GLN A 1 102 ? -3.140 -4.327 2.802 1.00 97.88 102 GLN A N 1
ATOM 809 C CA . GLN A 1 102 ? -2.472 -5.047 3.890 1.00 97.88 102 GLN A CA 1
ATOM 810 C C . GLN A 1 102 ? -3.223 -5.028 5.230 1.00 97.88 102 GLN A C 1
ATOM 812 O O . GLN A 1 102 ? -2.609 -5.204 6.282 1.00 97.88 102 GLN A O 1
ATOM 817 N N . ASN A 1 103 ? -4.545 -4.867 5.189 1.00 98.38 103 ASN A N 1
ATOM 818 C CA . ASN A 1 103 ? -5.415 -4.805 6.364 1.00 98.38 103 ASN A CA 1
ATOM 819 C C . ASN A 1 103 ? -6.301 -6.047 6.484 1.00 98.38 103 ASN A C 1
ATOM 821 O O . ASN A 1 103 ? -6.233 -6.961 5.655 1.00 98.38 103 ASN A O 1
ATOM 825 N N . VAL A 1 104 ? -7.134 -6.083 7.527 1.00 98.38 104 VAL A N 1
ATOM 826 C CA . VAL A 1 104 ? -8.012 -7.221 7.820 1.00 98.38 104 VAL A CA 1
ATOM 827 C C . VAL A 1 104 ? -9.475 -6.802 7.885 1.00 98.38 104 VAL A C 1
ATOM 829 O O . VAL A 1 104 ? -9.803 -5.685 8.277 1.00 98.38 104 VAL A O 1
ATOM 832 N N . ILE A 1 105 ? -10.369 -7.714 7.512 1.00 98.69 105 ILE A N 1
ATOM 833 C CA . ILE A 1 105 ? -11.817 -7.550 7.640 1.00 98.69 105 ILE A CA 1
ATOM 834 C C . ILE A 1 105 ? -12.381 -8.739 8.417 1.00 98.69 105 ILE A C 1
ATOM 836 O O . ILE A 1 105 ? -12.242 -9.885 7.983 1.00 98.69 105 ILE A O 1
ATOM 840 N N . ILE A 1 106 ? -13.061 -8.451 9.526 1.00 98.62 106 ILE A N 1
ATOM 841 C CA . ILE A 1 106 ? -13.856 -9.415 10.294 1.00 98.62 106 ILE A CA 1
ATOM 842 C C . ILE A 1 106 ? -15.281 -9.403 9.747 1.00 98.62 106 ILE A C 1
ATOM 844 O O . ILE A 1 106 ? -15.881 -8.338 9.593 1.00 98.62 106 ILE A O 1
ATOM 848 N N . THR A 1 107 ? -15.832 -10.572 9.422 1.00 98.31 107 THR A N 1
ATOM 849 C CA . THR A 1 107 ? -17.134 -10.665 8.744 1.00 98.31 107 THR A CA 1
ATOM 850 C C . THR A 1 107 ? -18.192 -11.392 9.562 1.00 98.31 107 THR A C 1
ATOM 852 O O . THR A 1 107 ? -17.887 -12.284 10.352 1.00 98.31 107 THR A O 1
ATOM 855 N N . GLY A 1 108 ? -19.458 -11.042 9.322 1.00 98.38 108 GLY A N 1
ATOM 856 C CA . GLY A 1 108 ? -20.600 -11.738 9.910 1.00 98.38 108 GLY A CA 1
ATOM 857 C C . GLY A 1 108 ? -20.861 -11.349 11.361 1.00 98.38 108 GLY A C 1
ATOM 858 O O . GLY A 1 108 ? -21.346 -12.179 12.116 1.00 98.38 108 GLY A O 1
ATOM 859 N N . ILE A 1 109 ? -20.534 -10.113 11.748 1.00 98.69 109 ILE A N 1
ATOM 860 C CA . ILE A 1 109 ? -20.761 -9.604 13.104 1.00 98.69 109 ILE A CA 1
ATOM 861 C C . ILE A 1 109 ? -22.250 -9.257 13.259 1.00 98.69 109 ILE A C 1
ATOM 863 O O . ILE A 1 109 ? -22.725 -8.353 12.560 1.00 98.69 109 ILE A O 1
ATOM 867 N N . PRO A 1 110 ? -23.011 -9.922 14.148 1.00 98.56 110 PRO A N 1
ATOM 868 C CA . PRO A 1 110 ? -24.417 -9.594 14.359 1.00 98.56 110 PRO A CA 1
ATOM 869 C C . PRO A 1 110 ? -24.593 -8.175 14.912 1.00 98.56 110 PRO A C 1
ATOM 871 O O . PRO A 1 110 ? -23.830 -7.761 15.785 1.00 98.56 110 PRO A O 1
ATOM 874 N N . SER A 1 111 ? -25.628 -7.446 14.479 1.00 98.44 111 SER A N 1
ATOM 875 C CA . SER A 1 111 ? -25.919 -6.079 14.959 1.00 98.44 111 SER A CA 1
ATOM 876 C C . SER A 1 111 ? -25.960 -5.973 16.489 1.00 98.44 111 SER A C 1
ATOM 878 O O . SER A 1 111 ? -25.476 -5.001 17.064 1.00 98.44 111 SER A O 1
ATOM 880 N N . GLY A 1 112 ? -26.488 -7.001 17.164 1.00 98.00 112 GLY A N 1
ATOM 881 C CA . GLY A 1 112 ? -26.569 -7.054 18.626 1.00 98.00 112 GLY A CA 1
ATOM 882 C C . GLY A 1 112 ? -25.221 -7.192 19.349 1.00 98.00 112 GLY A C 1
ATOM 883 O O . GLY A 1 112 ? -25.172 -6.966 20.552 1.00 98.00 112 GLY A O 1
ATOM 884 N N . GLN A 1 113 ? -24.138 -7.539 18.644 1.00 97.94 113 GLN A N 1
ATOM 885 C CA . GLN A 1 113 ? -22.792 -7.689 19.214 1.00 97.94 113 GLN A CA 1
ATOM 886 C C . GLN A 1 113 ? -21.890 -6.468 18.989 1.00 97.94 113 GLN A C 1
ATOM 888 O O . GLN A 1 113 ? -20.776 -6.435 19.508 1.00 97.94 113 GLN A O 1
ATOM 893 N N . LEU A 1 114 ? -22.340 -5.459 18.232 1.00 98.19 114 LEU A N 1
ATOM 894 C CA . LEU A 1 114 ? -21.478 -4.354 17.799 1.00 98.19 114 LEU A CA 1
ATOM 895 C C . LEU A 1 114 ? -20.861 -3.569 18.958 1.00 98.19 114 LEU A C 1
ATOM 897 O O . LEU A 1 114 ? -19.690 -3.214 18.885 1.00 98.19 114 LEU A O 1
ATOM 901 N N . GLU A 1 115 ? -21.617 -3.308 20.023 1.00 98.06 115 GLU A N 1
ATOM 902 C CA . GLU A 1 115 ? -21.094 -2.555 21.170 1.00 98.06 115 GLU A CA 1
ATOM 903 C C . GLU A 1 115 ? -20.031 -3.350 21.935 1.00 98.06 115 GLU A C 1
ATOM 905 O O . GLU A 1 115 ? -18.986 -2.802 22.281 1.00 98.06 115 GLU A O 1
ATOM 910 N N . SER A 1 116 ? -20.235 -4.658 22.117 1.00 98.19 116 SER A N 1
ATOM 911 C CA . SER A 1 116 ? -19.225 -5.536 22.715 1.00 98.19 116 SER A CA 1
ATOM 912 C C . SER A 1 116 ? -17.979 -5.631 21.836 1.00 98.19 116 SER A C 1
ATOM 914 O O . SER A 1 116 ? -16.872 -5.449 22.335 1.00 98.19 116 SER A O 1
ATOM 916 N N . PHE A 1 117 ? -18.155 -5.804 20.525 1.00 98.50 117 PHE A N 1
ATOM 917 C CA . PHE A 1 117 ? -17.059 -5.832 19.560 1.00 98.50 117 PHE A CA 1
ATOM 918 C C . PHE A 1 117 ? -16.231 -4.538 19.589 1.00 98.50 117 PHE A C 1
ATOM 920 O O . PHE A 1 117 ? -15.010 -4.595 19.678 1.00 98.50 117 PHE A O 1
ATOM 927 N N . LYS A 1 118 ? -16.877 -3.362 19.584 1.00 98.25 118 LYS A N 1
ATOM 928 C CA . LYS A 1 118 ? -16.196 -2.054 19.665 1.00 98.25 118 LYS A CA 1
ATOM 929 C C . LYS A 1 118 ? -15.394 -1.867 20.955 1.00 98.25 118 LYS A C 1
ATOM 931 O O . LYS A 1 118 ? -14.457 -1.074 20.972 1.00 98.25 118 LYS A O 1
ATOM 936 N N . SER A 1 119 ? -15.776 -2.556 22.029 1.00 97.88 119 SER A N 1
ATOM 937 C CA . SER A 1 119 ? -15.079 -2.496 23.317 1.00 97.88 119 SER A CA 1
ATOM 938 C C . SER A 1 119 ? -13.893 -3.458 23.425 1.00 97.88 119 SER A C 1
ATOM 940 O O . SER A 1 119 ? -13.173 -3.415 24.424 1.00 97.88 119 SER A O 1
ATOM 942 N N . ASP A 1 120 ? -13.678 -4.315 22.423 1.00 98.31 120 ASP A N 1
ATOM 943 C CA . ASP A 1 120 ? -12.612 -5.307 22.460 1.00 98.31 120 ASP A CA 1
ATOM 944 C C . ASP A 1 120 ? -11.223 -4.636 22.479 1.00 98.31 120 ASP A C 1
ATOM 946 O O . ASP A 1 120 ? -10.941 -3.754 21.656 1.00 98.31 120 ASP A O 1
ATOM 950 N N . PRO A 1 121 ? -10.324 -5.025 23.404 1.00 97.50 121 PRO A N 1
ATOM 951 C CA . PRO A 1 121 ? -9.014 -4.395 23.539 1.00 97.50 121 PRO A CA 1
ATOM 952 C C . PRO A 1 121 ? -8.126 -4.562 22.300 1.00 97.50 121 PRO A C 1
ATOM 954 O O . PRO A 1 121 ? -7.234 -3.734 22.094 1.00 97.50 121 PRO A O 1
ATOM 957 N N . LEU A 1 122 ? -8.363 -5.571 21.450 1.00 97.50 122 LEU A N 1
ATOM 958 C CA . LEU A 1 122 ? -7.586 -5.760 20.224 1.00 97.50 122 LEU A CA 1
ATOM 959 C C . LEU A 1 122 ? -7.741 -4.572 19.262 1.00 97.50 122 LEU A C 1
ATOM 961 O O . LEU A 1 122 ? -6.800 -4.241 18.537 1.00 97.50 122 LEU A O 1
ATOM 965 N N . LEU A 1 123 ? -8.874 -3.862 19.315 1.00 97.94 123 LEU A N 1
ATOM 966 C CA . LEU A 1 123 ? -9.118 -2.671 18.496 1.00 97.94 123 LEU A CA 1
ATOM 967 C C . LEU A 1 123 ? -8.233 -1.474 18.878 1.00 97.94 123 LEU A C 1
ATOM 969 O O . LEU A 1 123 ? -8.107 -0.542 18.092 1.00 97.94 123 LEU A O 1
ATOM 973 N N . GLN A 1 124 ? -7.564 -1.494 20.035 1.00 96.19 124 GLN A N 1
ATOM 974 C CA . GLN A 1 124 ? -6.532 -0.495 20.353 1.00 96.19 124 GLN A CA 1
ATOM 975 C C . GLN A 1 124 ? -5.256 -0.715 19.534 1.00 96.19 124 GLN A C 1
ATOM 977 O O . GLN A 1 124 ? -4.540 0.232 19.213 1.00 96.19 124 GLN A O 1
ATOM 982 N N . LYS A 1 125 ? -4.965 -1.975 19.195 1.00 96.88 125 LYS A N 1
ATOM 983 C CA . LYS A 1 125 ? -3.826 -2.357 18.357 1.00 96.88 125 LYS A CA 1
ATOM 984 C C . LYS A 1 125 ? -4.170 -2.282 16.871 1.00 96.88 125 LYS A C 1
ATOM 986 O O . LYS A 1 125 ? -3.330 -1.859 16.079 1.00 96.88 125 LYS A O 1
ATOM 991 N N . PHE A 1 126 ? -5.393 -2.677 16.514 1.00 98.31 126 PHE A N 1
ATOM 992 C CA . PHE A 1 126 ? -5.905 -2.694 15.146 1.00 98.31 126 PHE A CA 1
ATOM 993 C C . PHE A 1 126 ? -7.189 -1.856 15.040 1.00 98.31 126 PHE A C 1
ATOM 995 O O . PHE A 1 126 ? -8.293 -2.403 15.105 1.00 98.31 126 PHE A O 1
ATOM 1002 N N . PRO A 1 127 ? -7.066 -0.521 14.924 1.00 97.69 127 PRO A N 1
ATOM 1003 C CA . PRO A 1 127 ? -8.201 0.383 15.039 1.00 97.69 127 PRO A CA 1
ATOM 1004 C C . PRO A 1 127 ? -9.167 0.272 13.862 1.00 97.69 127 PRO A C 1
ATOM 1006 O O . PRO A 1 127 ? -8.772 0.044 12.718 1.00 97.69 127 PRO A O 1
ATOM 1009 N N . LEU A 1 128 ? -10.447 0.499 14.161 1.00 98.12 128 LEU A N 1
ATOM 1010 C CA . LEU A 1 128 ? -11.513 0.639 13.166 1.00 98.12 128 LEU A CA 1
ATOM 1011 C C . LEU A 1 128 ? -11.398 1.942 12.374 1.00 98.12 128 LEU A C 1
ATOM 1013 O O . LEU A 1 128 ? -11.815 1.994 11.226 1.00 98.12 128 LEU A O 1
ATOM 1017 N N . GLU A 1 129 ? -10.843 2.983 12.990 1.00 96.44 129 GLU A N 1
ATOM 1018 C CA . GLU A 1 129 ? -10.717 4.323 12.417 1.00 96.44 129 GLU A CA 1
ATOM 1019 C C . GLU A 1 129 ? -9.248 4.768 12.503 1.00 96.44 129 GLU A C 1
ATOM 1021 O O . GLU A 1 129 ? -8.859 5.470 13.440 1.00 96.44 129 GLU A O 1
ATOM 1026 N N . PRO A 1 130 ? -8.381 4.309 11.582 1.00 96.38 130 PRO A N 1
ATOM 1027 C CA . PRO A 1 130 ? -7.026 4.838 11.473 1.00 96.38 130 PRO A CA 1
ATOM 1028 C C . PRO A 1 130 ? -7.032 6.308 11.029 1.00 96.38 130 PRO A C 1
ATOM 1030 O O . PRO A 1 130 ? -7.956 6.784 10.369 1.00 96.38 130 PRO A O 1
ATOM 1033 N N . SER A 1 131 ? -5.951 7.024 11.331 1.00 95.19 131 SER A N 1
ATOM 1034 C CA . SER A 1 131 ? -5.672 8.331 10.731 1.00 95.19 131 SER A CA 1
ATOM 1035 C C . SER A 1 131 ? -5.537 8.229 9.208 1.00 95.19 131 SER A C 1
ATOM 1037 O O . SER A 1 131 ? -5.161 7.189 8.671 1.00 95.19 131 SER A O 1
ATOM 1039 N N . HIS A 1 132 ? -5.788 9.327 8.495 1.00 94.62 132 HIS A N 1
ATOM 1040 C CA . HIS A 1 132 ? -5.761 9.346 7.031 1.00 94.62 132 HIS A CA 1
ATOM 1041 C C . HIS A 1 132 ? -4.410 8.938 6.411 1.00 94.62 132 HIS A C 1
ATOM 1043 O O . HIS A 1 132 ? -4.414 8.327 5.341 1.00 94.62 132 HIS A O 1
ATOM 1049 N N . LEU A 1 133 ? -3.265 9.223 7.054 1.00 94.81 133 LEU A N 1
ATOM 1050 C CA . LEU A 1 133 ? -1.967 8.731 6.564 1.00 94.81 133 LEU A CA 1
ATOM 1051 C C . LEU A 1 133 ? -1.802 7.242 6.821 1.00 94.81 133 LEU A C 1
ATOM 1053 O O . LEU A 1 133 ? -1.438 6.508 5.902 1.00 94.81 133 LEU A O 1
ATOM 1057 N N . ALA A 1 134 ? -2.060 6.786 8.048 1.00 95.44 134 ALA A N 1
ATOM 1058 C CA . ALA A 1 134 ? -1.937 5.373 8.390 1.00 95.44 134 ALA A CA 1
ATOM 1059 C C . ALA A 1 134 ? -2.855 4.513 7.507 1.00 95.44 134 ALA A C 1
ATOM 1061 O O . ALA A 1 134 ? -2.399 3.534 6.917 1.00 95.44 134 ALA A O 1
ATOM 1062 N N . ALA A 1 135 ? -4.104 4.951 7.328 1.00 95.50 135 ALA A N 1
ATOM 1063 C CA . ALA A 1 135 ? -5.126 4.327 6.494 1.00 95.50 135 ALA A CA 1
ATOM 1064 C C . ALA A 1 135 ? -4.642 4.037 5.064 1.00 95.50 135 ALA A C 1
ATOM 1066 O O . ALA A 1 135 ? -4.897 2.955 4.532 1.00 95.50 135 ALA A O 1
ATOM 1067 N N . GLY A 1 136 ? -3.931 4.988 4.456 1.00 94.62 136 GLY A N 1
ATOM 1068 C CA . GLY A 1 136 ? -3.444 4.876 3.085 1.00 94.62 136 GLY A CA 1
ATOM 1069 C C . GLY A 1 136 ? -2.000 4.391 2.948 1.00 94.62 136 GLY A C 1
ATOM 1070 O O . GLY A 1 136 ? -1.502 4.307 1.824 1.00 94.62 136 GLY A O 1
ATOM 1071 N N . THR A 1 137 ? -1.307 4.075 4.046 1.00 97.44 137 THR A N 1
ATOM 1072 C CA . THR A 1 137 ? 0.099 3.656 4.002 1.00 97.44 137 THR A CA 1
ATOM 1073 C C . THR A 1 137 ? 0.233 2.163 3.709 1.00 97.44 137 THR A C 1
ATOM 1075 O O . THR A 1 137 ? -0.087 1.316 4.540 1.00 97.44 137 THR A O 1
ATOM 1078 N N . VAL A 1 138 ? 0.818 1.841 2.555 1.00 97.75 138 VAL A N 1
ATOM 1079 C CA . VAL A 1 138 ? 1.134 0.470 2.126 1.00 97.75 138 VAL A CA 1
ATOM 1080 C C . VAL A 1 138 ? 2.645 0.317 2.030 1.00 97.75 138 VAL A C 1
ATOM 1082 O O . VAL A 1 138 ? 3.330 1.189 1.495 1.00 97.75 138 VAL A O 1
ATOM 1085 N N . S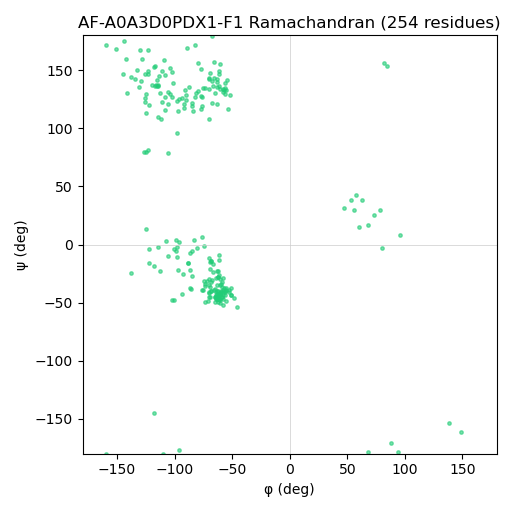ER A 1 139 ? 3.203 -0.791 2.525 1.00 98.31 139 SER A N 1
ATOM 1086 C CA . SER A 1 139 ? 4.658 -0.984 2.510 1.00 98.31 139 SER A CA 1
ATOM 1087 C C . SER A 1 139 ? 5.069 -2.416 2.195 1.00 98.31 139 SER A C 1
ATOM 1089 O O . SER A 1 139 ? 4.587 -3.380 2.793 1.00 98.31 139 SER A O 1
ATOM 1091 N N . CYS A 1 140 ? 5.997 -2.585 1.252 1.00 98.69 140 CYS A N 1
ATOM 1092 C CA . CYS A 1 140 ? 6.574 -3.899 0.968 1.00 98.69 140 CYS A CA 1
ATOM 1093 C C . CYS A 1 140 ? 7.441 -4.401 2.139 1.00 98.69 140 CYS A C 1
ATOM 1095 O O . CYS A 1 140 ? 7.640 -3.713 3.136 1.00 98.69 140 CYS A O 1
ATOM 1097 N N . THR A 1 141 ? 8.014 -5.597 2.010 1.00 98.69 141 THR A N 1
ATOM 1098 C CA . THR A 1 141 ? 8.895 -6.188 3.029 1.00 98.69 141 THR A CA 1
ATOM 1099 C C . THR A 1 141 ? 10.103 -5.318 3.404 1.00 98.69 141 THR A C 1
ATOM 1101 O O . THR A 1 141 ? 10.459 -5.271 4.577 1.00 98.69 141 THR A O 1
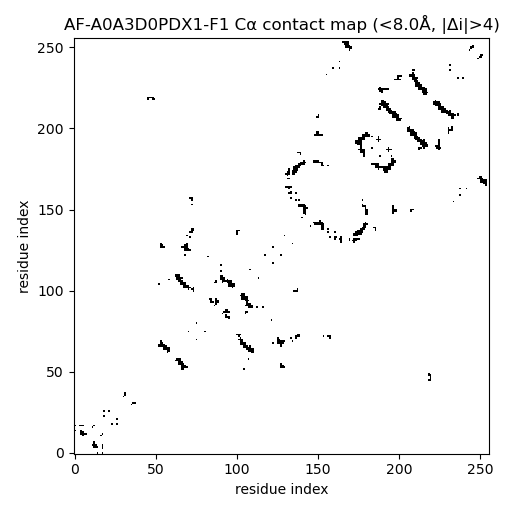ATOM 1104 N N . GLY A 1 142 ? 10.738 -4.653 2.434 1.00 98.62 142 GLY A N 1
ATOM 1105 C CA . GLY A 1 142 ? 11.958 -3.867 2.663 1.00 98.62 142 GLY A CA 1
ATOM 1106 C C . GLY A 1 142 ? 13.183 -4.710 3.032 1.00 98.62 142 GLY A C 1
ATOM 1107 O O . GLY A 1 142 ? 13.122 -5.943 3.081 1.00 98.62 142 GLY A O 1
ATOM 1108 N N . ASN A 1 143 ? 14.315 -4.044 3.274 1.00 98.19 143 ASN A N 1
ATOM 1109 C CA . ASN A 1 143 ? 15.598 -4.708 3.548 1.00 98.19 143 ASN A CA 1
ATOM 1110 C C . ASN A 1 143 ? 15.708 -5.331 4.948 1.00 98.19 143 ASN A C 1
ATOM 1112 O O . ASN A 1 143 ? 16.704 -5.989 5.230 1.00 98.19 143 ASN A O 1
ATOM 1116 N N . THR A 1 144 ? 14.671 -5.208 5.785 1.00 97.81 144 THR A N 1
ATOM 1117 C CA . THR A 1 144 ? 14.555 -5.980 7.027 1.00 97.81 144 THR A CA 1
ATOM 1118 C C . THR A 1 144 ? 14.645 -7.481 6.743 1.00 97.81 144 THR A C 1
ATOM 1120 O O . THR A 1 144 ? 15.281 -8.206 7.501 1.00 97.81 144 THR A O 1
ATOM 1123 N N . TYR A 1 145 ? 14.038 -7.946 5.637 1.00 98.00 145 TYR A N 1
ATOM 1124 C CA . TYR A 1 145 ? 14.055 -9.368 5.258 1.00 98.00 145 TYR A CA 1
ATOM 1125 C C . TYR A 1 145 ? 14.274 -9.641 3.762 1.00 98.00 145 TYR A C 1
ATOM 1127 O O . TYR A 1 145 ? 14.718 -10.730 3.402 1.00 98.00 145 TYR A O 1
ATOM 1135 N N . CYS A 1 146 ? 13.948 -8.709 2.861 1.00 98.62 146 CYS A N 1
ATOM 1136 C CA . CYS A 1 146 ? 14.072 -8.939 1.421 1.00 98.62 146 CYS A CA 1
ATOM 1137 C C . CYS A 1 146 ? 15.497 -8.654 0.932 1.00 98.62 146 CYS A C 1
ATOM 1139 O O . CYS A 1 146 ? 15.967 -7.521 1.007 1.00 98.62 146 CYS A O 1
ATOM 1141 N N . SER A 1 147 ? 16.148 -9.651 0.328 1.00 98.06 147 SER A N 1
ATOM 1142 C CA . SER A 1 147 ? 17.512 -9.534 -0.210 1.00 98.06 147 SER A CA 1
ATOM 1143 C C . SER A 1 147 ? 17.641 -8.641 -1.451 1.00 98.06 147 SER A C 1
ATOM 1145 O O . SER A 1 147 ? 18.748 -8.253 -1.809 1.00 98.06 147 SER A O 1
ATOM 1147 N N . PHE A 1 148 ? 16.530 -8.303 -2.115 1.00 97.75 148 PHE A N 1
ATOM 1148 C CA . PHE A 1 148 ? 16.521 -7.368 -3.248 1.00 97.75 148 PHE A CA 1
ATOM 1149 C C . PHE A 1 148 ? 16.348 -5.908 -2.826 1.00 97.75 148 PHE A C 1
ATOM 1151 O O . PHE A 1 148 ? 16.548 -5.009 -3.644 1.00 97.75 148 PHE A O 1
ATOM 1158 N N . ALA A 1 149 ? 15.902 -5.661 -1.595 1.00 98.44 149 ALA A N 1
ATOM 1159 C CA . ALA A 1 149 ? 15.582 -4.318 -1.153 1.00 98.44 149 ALA A CA 1
ATOM 1160 C C . ALA A 1 149 ? 16.858 -3.503 -0.907 1.00 98.44 149 ALA A C 1
ATOM 1162 O O . ALA A 1 149 ? 17.804 -3.957 -0.268 1.00 98.44 149 ALA A O 1
ATOM 1163 N N . LEU A 1 150 ? 16.858 -2.271 -1.410 1.00 98.38 150 LEU A N 1
ATOM 1164 C CA . LEU A 1 150 ? 17.940 -1.306 -1.247 1.00 98.38 150 LEU A CA 1
ATOM 1165 C C . LEU A 1 150 ? 17.791 -0.492 0.044 1.00 98.38 150 LEU A C 1
ATOM 1167 O O . LEU A 1 150 ? 18.795 0.040 0.529 1.00 98.38 150 LEU A O 1
ATOM 1171 N N . THR A 1 151 ? 16.569 -0.414 0.585 1.00 98.19 151 THR A N 1
ATOM 1172 C CA . THR A 1 151 ? 16.214 0.387 1.766 1.00 98.19 151 THR A CA 1
ATOM 1173 C C . THR A 1 151 ? 15.204 -0.297 2.694 1.00 98.19 151 THR A C 1
ATOM 1175 O O . THR A 1 151 ? 14.482 -1.222 2.290 1.00 98.19 151 THR A O 1
ATOM 1178 N N . ASN A 1 152 ? 15.152 0.157 3.951 1.00 98.25 152 ASN A N 1
ATOM 1179 C CA . ASN A 1 152 ? 14.149 -0.265 4.935 1.00 98.25 152 ASN A CA 1
ATOM 1180 C C . ASN A 1 152 ? 12.805 0.411 4.664 1.00 98.25 152 ASN A C 1
ATOM 1182 O O . ASN A 1 152 ? 12.721 1.622 4.773 1.00 98.25 152 ASN A O 1
ATOM 1186 N N . THR A 1 153 ? 11.736 -0.337 4.393 1.00 98.6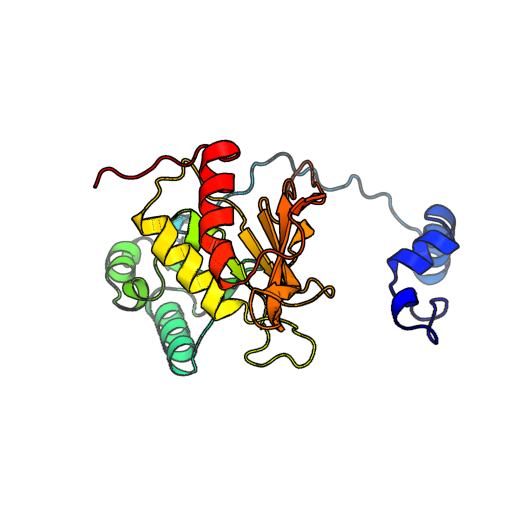2 153 THR A N 1
ATOM 1187 C CA . THR A 1 153 ? 10.439 0.283 4.074 1.00 98.62 153 THR A CA 1
ATOM 1188 C C . THR A 1 153 ? 9.454 0.304 5.228 1.00 98.62 153 THR A C 1
ATOM 1190 O O . THR A 1 153 ? 8.824 1.331 5.453 1.00 98.62 153 THR A O 1
ATOM 1193 N N . LYS A 1 154 ? 9.245 -0.816 5.931 1.00 98.62 154 LYS A N 1
ATOM 1194 C CA . LYS A 1 154 ? 8.144 -0.902 6.903 1.00 98.62 154 LYS A CA 1
ATOM 1195 C C . LYS A 1 154 ? 8.367 -0.007 8.118 1.00 98.62 154 LYS A C 1
ATOM 1197 O O . LYS A 1 154 ? 7.407 0.601 8.575 1.00 98.62 154 LYS A O 1
ATOM 1202 N N . ASP A 1 155 ? 9.594 0.074 8.628 1.00 98.12 155 ASP A N 1
ATOM 1203 C CA . ASP A 1 155 ? 9.874 0.874 9.824 1.00 98.12 155 ASP A CA 1
ATOM 1204 C C . ASP A 1 155 ? 9.877 2.372 9.472 1.00 98.12 155 ASP A C 1
ATOM 1206 O O . ASP A 1 155 ? 9.294 3.171 10.200 1.00 98.12 155 ASP A O 1
ATOM 1210 N N . GLN A 1 156 ? 10.419 2.735 8.301 1.00 98.00 156 GLN A N 1
ATOM 1211 C CA . GLN A 1 156 ? 10.363 4.105 7.766 1.00 98.00 156 GLN A CA 1
ATOM 1212 C C . GLN A 1 156 ? 8.928 4.584 7.511 1.00 98.00 156 GLN A C 1
ATOM 1214 O O . GLN A 1 156 ? 8.560 5.678 7.929 1.00 98.00 156 GLN A O 1
ATOM 1219 N N . ALA A 1 157 ? 8.100 3.760 6.862 1.00 98.25 157 ALA A N 1
ATOM 1220 C CA . ALA A 1 157 ? 6.708 4.097 6.577 1.00 98.25 157 ALA A CA 1
ATOM 1221 C C . ALA A 1 157 ? 5.888 4.276 7.862 1.00 98.25 157 ALA A C 1
ATOM 1223 O O . ALA A 1 157 ? 5.121 5.230 7.971 1.00 98.25 157 ALA A O 1
ATOM 1224 N N . LEU A 1 158 ? 6.085 3.389 8.846 1.00 97.38 158 LEU A N 1
ATOM 1225 C CA . LEU A 1 158 ? 5.404 3.465 10.137 1.00 97.38 158 LEU A CA 1
ATOM 1226 C C . LEU A 1 158 ? 5.784 4.737 10.905 1.00 97.38 158 LEU A C 1
ATOM 1228 O O . LEU A 1 158 ? 4.900 5.437 11.393 1.00 97.38 158 LEU A O 1
ATOM 1232 N N . ALA A 1 159 ? 7.082 5.048 10.985 1.00 97.62 159 ALA A N 1
ATOM 1233 C CA . ALA A 1 159 ? 7.568 6.255 11.651 1.00 97.62 159 ALA A CA 1
ATOM 1234 C C . ALA A 1 159 ? 7.063 7.526 10.952 1.00 97.62 159 ALA A C 1
ATOM 1236 O O . ALA A 1 159 ? 6.523 8.415 11.606 1.00 97.62 159 ALA A O 1
ATOM 1237 N N . ALA A 1 160 ? 7.161 7.585 9.618 1.00 97.62 160 ALA A N 1
ATOM 1238 C CA . ALA A 1 160 ? 6.696 8.730 8.844 1.00 97.62 160 ALA A CA 1
ATOM 1239 C C . ALA A 1 160 ? 5.189 8.965 9.011 1.00 97.62 160 ALA A C 1
ATOM 1241 O O . ALA A 1 160 ? 4.796 10.101 9.258 1.00 97.62 160 ALA A O 1
ATOM 1242 N N . ALA A 1 161 ? 4.359 7.920 8.916 1.00 96.69 161 ALA A N 1
ATOM 1243 C CA . ALA A 1 161 ? 2.917 8.042 9.117 1.00 96.69 161 ALA A CA 1
ATOM 1244 C C . ALA A 1 161 ? 2.597 8.547 10.532 1.00 96.69 161 ALA A C 1
ATOM 1246 O O . ALA A 1 161 ? 1.916 9.557 10.674 1.00 96.69 161 ALA A O 1
ATOM 1247 N N . ALA A 1 162 ? 3.167 7.920 11.567 1.00 95.25 162 ALA A N 1
ATOM 1248 C CA . ALA A 1 162 ? 2.904 8.284 12.958 1.00 95.25 162 ALA A CA 1
ATOM 1249 C C . ALA A 1 162 ? 3.337 9.721 13.304 1.00 95.25 162 ALA A C 1
ATOM 1251 O O . ALA A 1 162 ? 2.595 10.442 13.970 1.00 95.25 162 ALA A O 1
ATOM 1252 N N . GLU A 1 163 ? 4.522 10.151 12.862 1.00 96.31 163 GLU A N 1
ATOM 1253 C CA . GLU A 1 163 ? 5.030 11.505 13.118 1.00 96.31 163 GLU A CA 1
ATOM 1254 C C . GLU A 1 163 ? 4.244 12.561 12.330 1.00 96.31 163 GLU A C 1
ATOM 1256 O O . GLU A 1 163 ? 3.831 13.578 12.886 1.00 96.31 163 GLU A O 1
ATOM 1261 N N . LEU A 1 164 ? 3.983 12.322 11.042 1.00 97.12 164 LEU A N 1
ATOM 1262 C CA . LEU A 1 164 ? 3.236 13.270 10.214 1.00 97.12 164 LEU A CA 1
ATOM 1263 C C . LEU A 1 164 ? 1.769 13.368 10.638 1.00 97.12 164 LEU A C 1
ATOM 1265 O O . LEU A 1 164 ? 1.209 14.459 10.583 1.00 97.12 164 LEU A O 1
ATOM 1269 N N . ASP A 1 165 ? 1.166 12.284 11.126 1.00 94.25 165 ASP A N 1
ATOM 1270 C CA . ASP A 1 165 ? -0.181 12.319 11.696 1.00 94.25 165 ASP A CA 1
ATOM 1271 C C . ASP A 1 165 ? -0.250 13.179 12.958 1.00 94.25 165 ASP A C 1
ATOM 1273 O O . ASP A 1 165 ? -1.295 13.761 13.235 1.00 94.25 165 ASP A O 1
ATOM 1277 N N . GLN A 1 166 ? 0.830 13.310 13.731 1.00 94.75 166 GLN A N 1
ATOM 1278 C CA . GLN A 1 166 ? 0.868 14.230 14.875 1.00 94.75 166 GLN A CA 1
ATOM 1279 C C . GLN A 1 166 ? 0.987 15.692 14.429 1.00 94.75 166 GLN A C 1
ATOM 1281 O O . GLN A 1 166 ? 0.444 16.578 15.085 1.00 94.75 166 GLN A O 1
ATOM 1286 N N . GLU A 1 167 ? 1.650 15.947 13.300 1.00 96.38 167 GLU A N 1
ATOM 1287 C CA . GLU A 1 167 ? 1.944 17.296 12.811 1.00 96.38 167 GLU A CA 1
ATOM 1288 C C . GLU A 1 167 ? 0.888 17.857 11.842 1.00 96.38 167 GLU A C 1
ATOM 1290 O O . GLU A 1 167 ? 0.761 19.077 11.717 1.00 96.38 167 GLU A O 1
ATOM 1295 N N . LEU A 1 168 ? 0.146 17.001 11.132 1.00 96.81 168 LEU A N 1
ATOM 1296 C CA . LEU A 1 168 ? -0.713 17.387 10.011 1.00 96.81 168 LEU A CA 1
ATOM 1297 C C . LEU A 1 168 ? -2.158 16.911 10.186 1.00 96.81 168 LEU A C 1
ATOM 1299 O O . LEU A 1 168 ? -2.442 15.840 10.718 1.00 96.81 168 LEU A O 1
ATOM 1303 N N . HIS A 1 169 ? -3.090 17.715 9.683 1.00 95.12 169 HIS A N 1
ATOM 1304 C CA . HIS A 1 169 ? -4.465 17.325 9.409 1.00 95.12 169 HIS A CA 1
ATOM 1305 C C . HIS A 1 169 ? -4.651 17.179 7.898 1.00 95.12 169 HIS A C 1
ATOM 1307 O O . HIS A 1 169 ? -4.445 18.139 7.152 1.00 95.12 169 HIS A O 1
ATOM 1313 N N . LEU A 1 170 ? -5.048 15.987 7.461 1.00 94.12 170 LEU A N 1
ATOM 1314 C CA . LEU A 1 170 ? -5.370 15.693 6.067 1.00 94.12 170 LEU A CA 1
ATOM 1315 C C . LEU A 1 170 ? -6.880 15.679 5.856 1.00 94.12 170 LEU A C 1
ATOM 1317 O O . LEU A 1 170 ? -7.585 15.125 6.700 1.00 94.12 170 LEU A O 1
ATOM 1321 N N . PRO A 1 171 ? -7.379 16.242 4.743 1.00 91.19 171 PRO A N 1
ATOM 1322 C CA . PRO A 1 171 ? -8.812 16.284 4.470 1.00 91.19 171 PRO A CA 1
ATOM 1323 C C . PRO A 1 171 ? -9.406 14.895 4.199 1.00 91.19 171 PRO A C 1
ATOM 1325 O O . PRO A 1 171 ? -10.560 14.659 4.541 1.00 91.19 171 PRO A O 1
ATOM 1328 N N . GLU A 1 172 ? -8.624 13.979 3.628 1.00 90.56 172 GLU A N 1
ATOM 1329 C CA . GLU A 1 172 ? -9.052 12.628 3.258 1.00 90.56 172 GLU A CA 1
ATOM 1330 C C . GLU A 1 172 ? -7.887 11.629 3.314 1.00 90.56 172 GLU A C 1
ATOM 1332 O O . GLU A 1 172 ? -6.725 12.024 3.447 1.00 90.56 172 GLU A O 1
ATOM 1337 N N . GLU A 1 173 ? -8.209 10.335 3.230 1.00 92.25 173 GLU A N 1
ATOM 1338 C CA . GLU A 1 173 ? -7.236 9.248 3.087 1.00 92.25 173 GLU A CA 1
ATOM 1339 C C . GLU A 1 173 ? -6.421 9.411 1.796 1.00 92.25 173 GLU A C 1
ATOM 1341 O O . GLU A 1 173 ? -6.978 9.605 0.716 1.00 92.25 173 GLU A O 1
ATOM 1346 N N . ILE A 1 174 ? -5.097 9.259 1.892 1.00 92.38 174 ILE A N 1
ATOM 1347 C CA . ILE A 1 174 ? -4.195 9.346 0.738 1.00 92.38 174 ILE A CA 1
ATOM 1348 C C . ILE A 1 174 ? -3.351 8.087 0.649 1.00 92.38 174 ILE A C 1
ATOM 1350 O O . ILE A 1 174 ? -2.646 7.735 1.591 1.00 92.38 174 ILE A O 1
ATOM 1354 N N . LYS A 1 175 ? -3.366 7.437 -0.519 1.00 94.50 175 LYS A N 1
ATOM 1355 C CA . LYS A 1 175 ? -2.552 6.248 -0.784 1.00 94.50 175 LYS A CA 1
ATOM 1356 C C . LYS A 1 175 ? -1.069 6.607 -0.893 1.00 94.50 175 LYS A C 1
ATOM 1358 O O . LYS A 1 175 ? -0.641 7.182 -1.896 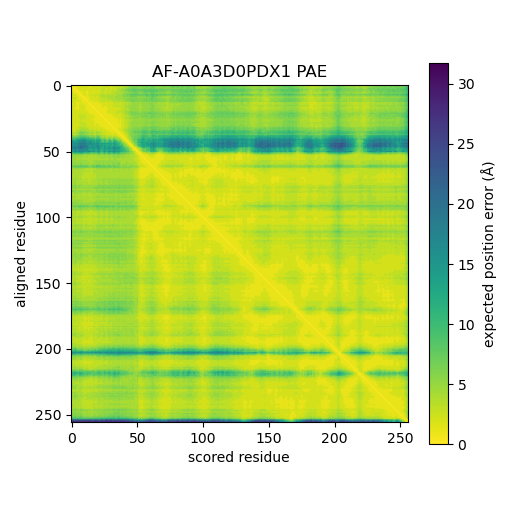1.00 94.50 175 LYS A O 1
ATOM 1363 N N . ILE A 1 176 ? -0.283 6.228 0.115 1.00 97.50 176 ILE A N 1
ATOM 1364 C CA . ILE A 1 176 ? 1.172 6.410 0.170 1.00 97.50 176 ILE A CA 1
ATOM 1365 C C . ILE A 1 176 ? 1.848 5.039 0.155 1.00 97.50 176 ILE A C 1
ATOM 1367 O O . ILE A 1 176 ? 1.778 4.270 1.113 1.00 97.50 176 ILE A O 1
ATOM 1371 N N . HIS A 1 177 ? 2.508 4.720 -0.953 1.00 98.44 177 HIS A N 1
ATOM 1372 C CA . HIS A 1 177 ? 2.999 3.373 -1.228 1.00 98.44 177 HIS A CA 1
ATOM 1373 C C . HIS A 1 177 ? 4.526 3.302 -1.180 1.00 98.44 177 HIS A C 1
ATOM 1375 O O . HIS A 1 177 ? 5.221 3.960 -1.954 1.00 98.44 177 HIS A O 1
ATOM 1381 N N . TRP A 1 178 ? 5.060 2.434 -0.324 1.00 98.75 178 TRP A N 1
ATOM 1382 C CA . TRP A 1 178 ? 6.492 2.242 -0.115 1.00 98.75 178 TRP A CA 1
ATOM 1383 C C . TRP A 1 178 ? 6.973 0.912 -0.703 1.00 98.75 178 TRP A C 1
ATOM 1385 O O . TRP A 1 178 ? 6.490 -0.173 -0.363 1.00 98.75 178 TRP A O 1
ATOM 1395 N N . THR A 1 179 ? 8.002 0.966 -1.547 1.00 98.69 179 THR A N 1
ATOM 1396 C CA . THR A 1 179 ? 8.708 -0.207 -2.073 1.00 98.69 179 THR A CA 1
ATOM 1397 C C . THR A 1 179 ? 10.212 -0.056 -1.886 1.00 98.69 179 THR A C 1
ATOM 1399 O O . THR A 1 179 ? 10.760 1.019 -2.071 1.00 98.69 179 THR A O 1
ATOM 1402 N N . GLY A 1 180 ? 10.910 -1.133 -1.531 1.00 98.62 180 GLY A N 1
ATOM 1403 C CA . GLY A 1 180 ? 12.335 -1.070 -1.181 1.00 98.62 180 GLY A CA 1
ATOM 1404 C C . GLY A 1 180 ? 13.276 -1.174 -2.380 1.00 98.62 180 GLY A C 1
ATOM 1405 O O . GLY A 1 180 ? 14.484 -1.068 -2.214 1.00 98.62 180 GLY A O 1
ATOM 1406 N N . CYS A 1 181 ? 12.754 -1.457 -3.575 1.00 98.62 181 CYS A N 1
ATOM 1407 C CA . CYS A 1 181 ? 13.536 -1.599 -4.804 1.00 98.62 181 CYS A CA 1
ATOM 1408 C C . CYS A 1 181 ? 12.654 -1.424 -6.059 1.00 98.62 181 CYS A C 1
ATOM 1410 O O . CYS A 1 181 ? 11.418 -1.445 -5.943 1.00 98.62 181 CYS A O 1
ATOM 1412 N N . PRO A 1 182 ? 13.259 -1.358 -7.266 1.00 97.62 182 PRO A N 1
ATOM 1413 C CA . PRO A 1 182 ? 12.541 -1.192 -8.536 1.00 97.62 182 PRO A CA 1
ATOM 1414 C C . PRO A 1 182 ? 11.548 -2.306 -8.909 1.00 97.62 182 PRO A C 1
ATOM 1416 O O . PRO A 1 182 ? 10.779 -2.139 -9.849 1.00 97.62 182 PRO A O 1
ATOM 1419 N N . ASN A 1 183 ? 11.513 -3.432 -8.183 1.00 97.56 183 ASN A N 1
ATOM 1420 C CA . ASN A 1 183 ? 10.508 -4.482 -8.412 1.00 97.56 183 ASN A CA 1
ATOM 1421 C C . ASN A 1 183 ? 9.078 -4.039 -8.059 1.00 97.56 183 ASN A C 1
ATOM 1423 O O . ASN A 1 183 ? 8.130 -4.707 -8.461 1.00 97.56 183 ASN A O 1
ATOM 1427 N N . THR A 1 184 ? 8.928 -2.946 -7.300 1.00 96.75 184 THR A N 1
ATOM 1428 C CA . THR A 1 184 ? 7.647 -2.296 -6.981 1.00 96.75 184 THR A CA 1
ATOM 1429 C C . THR A 1 184 ? 6.577 -3.217 -6.377 1.00 96.75 184 THR A C 1
ATOM 1431 O O . THR A 1 184 ? 5.388 -3.085 -6.639 1.00 96.75 184 THR A O 1
ATOM 1434 N N . CYS A 1 185 ? 6.974 -4.150 -5.501 1.00 98.25 185 CYS A N 1
ATOM 1435 C CA . CYS A 1 185 ? 6.020 -5.036 -4.819 1.00 98.25 185 CYS A CA 1
ATOM 1436 C C . CYS A 1 185 ? 4.997 -4.264 -3.964 1.00 98.25 185 CYS A C 1
ATOM 1438 O O . CYS A 1 185 ? 3.879 -4.730 -3.803 1.00 98.25 185 CYS A O 1
ATOM 1440 N N . GLY A 1 186 ? 5.379 -3.093 -3.437 1.00 96.62 186 GLY A N 1
ATOM 1441 C CA . GLY A 1 186 ? 4.470 -2.165 -2.748 1.00 96.62 186 GLY A CA 1
ATOM 1442 C C . GLY A 1 186 ? 3.680 -1.247 -3.688 1.00 96.62 186 GLY A C 1
ATOM 1443 O O . GLY A 1 186 ? 2.978 -0.370 -3.212 1.00 96.62 186 GLY A O 1
ATOM 1444 N N . GLN A 1 187 ? 3.808 -1.415 -5.009 1.00 96.75 187 GLN A N 1
ATOM 1445 C CA . GLN A 1 187 ? 3.053 -0.688 -6.036 1.00 96.75 187 GLN A CA 1
ATOM 1446 C C . GLN A 1 187 ? 3.215 0.841 -5.954 1.00 96.75 187 GLN A C 1
ATOM 1448 O O . GLN A 1 187 ? 2.246 1.574 -6.112 1.00 96.75 187 GLN A O 1
ATOM 1453 N N . ALA A 1 188 ? 4.439 1.337 -5.732 1.00 97.00 188 ALA A N 1
ATOM 1454 C CA . ALA A 1 188 ? 4.709 2.765 -5.506 1.00 97.00 188 ALA A CA 1
ATOM 1455 C C . ALA A 1 188 ? 4.124 3.685 -6.593 1.00 97.00 188 ALA A C 1
ATOM 1457 O O . ALA A 1 188 ? 3.547 4.718 -6.281 1.00 97.00 188 ALA A O 1
ATOM 1458 N N . TYR A 1 189 ? 4.183 3.274 -7.861 1.00 96.94 189 TYR A N 1
ATOM 1459 C CA . TYR A 1 189 ? 3.638 4.051 -8.978 1.00 96.94 189 TYR A CA 1
ATOM 1460 C C . TYR A 1 189 ? 2.101 4.116 -9.019 1.00 96.94 189 TYR A C 1
ATOM 1462 O O . TYR A 1 189 ? 1.559 4.886 -9.800 1.00 96.94 189 TYR A O 1
ATOM 1470 N N . MET A 1 190 ? 1.393 3.311 -8.224 1.00 94.75 190 MET A N 1
ATOM 1471 C CA . MET A 1 190 ? -0.074 3.333 -8.140 1.00 94.75 190 MET A CA 1
ATOM 1472 C C . MET A 1 190 ? -0.585 4.141 -6.940 1.00 94.75 190 MET A C 1
ATOM 1474 O O . MET A 1 190 ? -1.784 4.394 -6.849 1.00 94.75 190 MET A O 1
ATOM 1478 N N . GLY A 1 191 ? 0.301 4.527 -6.018 1.00 94.88 191 GLY A N 1
ATOM 1479 C CA . GLY A 1 191 ? -0.037 5.422 -4.918 1.00 94.88 191 GLY A CA 1
ATOM 1480 C C . GLY A 1 191 ? -0.120 6.872 -5.390 1.00 94.88 191 GLY A C 1
ATOM 1481 O O . GLY A 1 191 ? 0.612 7.280 -6.296 1.00 94.88 191 GLY A O 1
ATOM 1482 N N . ALA A 1 192 ? -0.958 7.665 -4.721 1.00 96.19 192 ALA A N 1
ATOM 1483 C CA . ALA A 1 192 ? -0.982 9.116 -4.897 1.00 96.19 192 ALA A CA 1
ATOM 1484 C C . ALA A 1 192 ? 0.408 9.714 -4.641 1.00 96.19 192 ALA A C 1
ATOM 1486 O O . ALA A 1 192 ? 0.849 10.601 -5.375 1.00 96.19 192 ALA A O 1
ATOM 1487 N N . ILE A 1 193 ? 1.119 9.146 -3.659 1.00 98.38 193 ILE A N 1
ATOM 1488 C CA . ILE A 1 193 ? 2.556 9.317 -3.452 1.00 98.38 193 ILE A CA 1
ATOM 1489 C C . ILE A 1 193 ? 3.208 7.930 -3.412 1.00 98.38 193 ILE A C 1
ATOM 1491 O O . ILE A 1 193 ? 2.785 7.044 -2.668 1.00 98.38 193 ILE A O 1
ATOM 1495 N N . GLY A 1 194 ? 4.262 7.738 -4.194 1.00 98.50 194 GLY A N 1
ATOM 1496 C CA . GLY A 1 194 ? 5.056 6.515 -4.221 1.00 98.50 194 GLY A CA 1
ATOM 1497 C C . GLY A 1 194 ? 6.477 6.757 -3.751 1.00 98.50 194 GLY A C 1
ATOM 1498 O O . GLY A 1 194 ? 7.072 7.773 -4.093 1.00 98.50 194 GLY A O 1
ATOM 1499 N N . LEU A 1 195 ? 7.046 5.813 -3.005 1.00 98.75 195 LEU A N 1
ATOM 1500 C CA . LEU A 1 195 ? 8.428 5.851 -2.538 1.00 98.75 195 LEU A CA 1
ATOM 1501 C C . LEU A 1 195 ? 9.146 4.578 -2.966 1.00 98.75 195 LEU A C 1
ATOM 1503 O O . LEU A 1 195 ? 8.832 3.485 -2.494 1.00 98.75 195 LEU A O 1
ATOM 1507 N N . THR A 1 196 ? 10.118 4.719 -3.864 1.00 98.81 196 THR A N 1
ATOM 1508 C CA . THR A 1 196 ? 10.926 3.612 -4.386 1.00 98.81 196 THR A CA 1
ATOM 1509 C C . THR A 1 196 ? 12.342 3.679 -3.837 1.00 98.81 196 THR A C 1
ATOM 1511 O O . THR A 1 196 ? 13.087 4.612 -4.117 1.00 98.81 196 THR A O 1
ATOM 1514 N N . GLY A 1 197 ? 12.719 2.666 -3.062 1.00 98.62 197 GLY A N 1
ATOM 1515 C CA . GLY A 1 197 ? 14.028 2.537 -2.440 1.00 98.62 197 GLY A CA 1
ATOM 1516 C C . GLY A 1 197 ? 15.159 2.544 -3.462 1.00 98.62 197 GLY A C 1
ATOM 1517 O O . GLY A 1 197 ? 15.133 1.812 -4.456 1.00 98.62 197 GLY A O 1
ATOM 1518 N N . THR A 1 198 ? 16.165 3.364 -3.182 1.00 98.25 198 THR A N 1
ATOM 1519 C CA . THR A 1 198 ? 17.360 3.580 -3.992 1.00 98.25 198 THR A CA 1
ATOM 1520 C C . THR A 1 198 ? 18.583 3.795 -3.091 1.00 98.25 198 THR A C 1
ATOM 1522 O O . THR A 1 198 ? 18.485 3.847 -1.862 1.00 98.25 198 THR A O 1
ATOM 1525 N N . LYS A 1 199 ? 19.766 3.907 -3.695 1.00 97.38 199 LYS A N 1
ATOM 1526 C CA . LYS A 1 199 ? 20.974 4.393 -3.019 1.00 97.38 199 LYS A CA 1
ATOM 1527 C C . LYS A 1 199 ? 21.262 5.806 -3.512 1.00 97.38 199 LYS A C 1
ATOM 1529 O O . LYS A 1 199 ? 21.283 6.043 -4.717 1.00 97.38 199 LYS A O 1
ATOM 1534 N N . THR A 1 200 ? 21.504 6.728 -2.588 1.00 96.88 200 THR A N 1
ATOM 1535 C CA . THR A 1 200 ? 21.782 8.139 -2.893 1.00 96.88 200 THR A CA 1
ATOM 1536 C C . THR A 1 200 ? 23.036 8.622 -2.171 1.00 96.88 200 THR A C 1
ATOM 1538 O O . THR A 1 200 ? 23.558 7.921 -1.305 1.00 96.88 200 THR A O 1
ATOM 1541 N N . ARG A 1 201 ? 23.559 9.792 -2.544 1.00 95.00 201 ARG A N 1
ATOM 1542 C CA . ARG A 1 201 ? 24.759 10.369 -1.932 1.00 95.00 201 ARG A CA 1
ATOM 1543 C C . ARG A 1 201 ? 24.365 11.278 -0.769 1.00 95.00 201 ARG A C 1
ATOM 1545 O O . ARG A 1 201 ? 23.702 12.282 -0.987 1.00 95.00 201 ARG A O 1
ATOM 1552 N N . GLY A 1 202 ? 24.794 10.924 0.436 1.00 90.94 202 GLY A N 1
ATOM 1553 C CA . GLY A 1 202 ? 24.770 11.790 1.612 1.00 90.94 202 GLY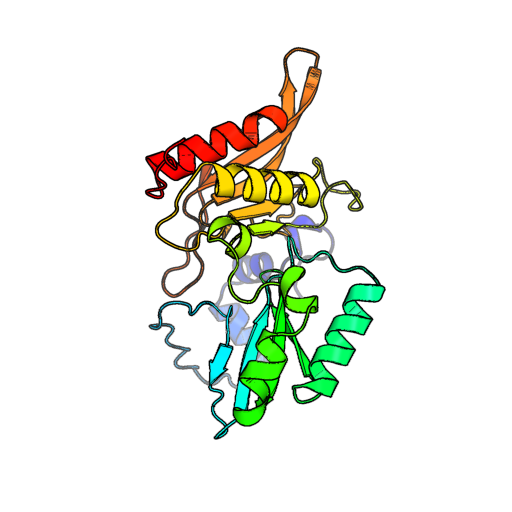 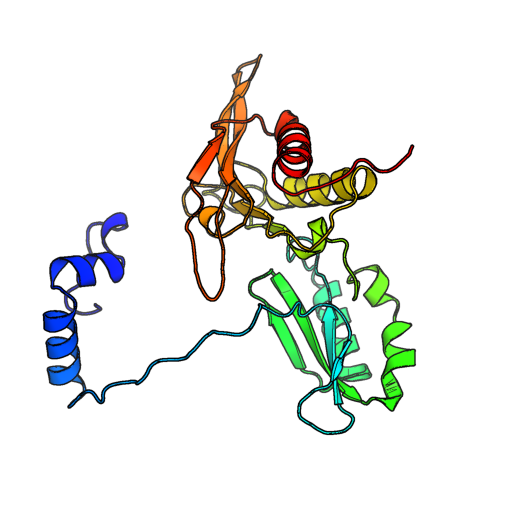A CA 1
ATOM 1554 C C . GLY A 1 202 ? 26.118 12.479 1.834 1.00 90.94 202 GLY A C 1
ATOM 1555 O O . GLY A 1 202 ? 27.061 12.298 1.058 1.00 90.94 202 GLY A O 1
ATOM 1556 N N . GLU A 1 203 ? 26.224 13.235 2.927 1.00 86.25 203 GLU A N 1
ATOM 1557 C CA . GLU A 1 203 ? 27.419 14.021 3.276 1.00 86.25 203 GLU A CA 1
ATOM 1558 C C . GLU A 1 203 ? 28.693 13.167 3.393 1.00 86.25 203 GLU A C 1
ATOM 1560 O O . GLU A 1 203 ? 29.764 13.570 2.943 1.00 86.25 203 GLU A O 1
ATOM 1565 N N . SER A 1 204 ? 28.575 11.964 3.962 1.00 88.50 204 SER A N 1
ATOM 1566 C CA . SER A 1 204 ? 29.701 11.075 4.279 1.00 88.50 204 SER A CA 1
ATOM 1567 C C . SER A 1 204 ? 29.824 9.849 3.365 1.00 88.50 204 SER A C 1
ATOM 1569 O O . SER A 1 204 ? 30.709 9.018 3.572 1.00 88.50 204 SER A O 1
ATOM 1571 N N . GLY A 1 205 ? 28.976 9.711 2.338 1.00 94.06 205 GLY A N 1
ATOM 1572 C CA . GLY A 1 205 ? 29.021 8.566 1.424 1.00 94.06 205 GLY A CA 1
ATOM 1573 C C . GLY A 1 205 ? 27.668 8.169 0.844 1.00 94.06 205 GLY A C 1
ATOM 1574 O O . GLY A 1 205 ? 26.726 8.956 0.822 1.00 94.06 205 GLY A O 1
ATOM 1575 N N . MET A 1 206 ? 27.576 6.939 0.334 1.00 96.44 206 MET A N 1
ATOM 1576 C CA . MET A 1 206 ? 26.311 6.392 -0.164 1.00 96.44 206 MET A CA 1
ATOM 1577 C C . MET A 1 206 ? 25.413 5.981 1.006 1.00 96.44 206 MET A C 1
ATOM 1579 O O . MET A 1 206 ? 25.821 5.189 1.852 1.00 96.44 206 MET A O 1
ATOM 1583 N N . VAL A 1 207 ? 24.182 6.482 1.016 1.00 97.56 207 VAL A N 1
ATOM 1584 C CA . VAL A 1 207 ? 23.158 6.228 2.037 1.00 97.56 207 VAL A CA 1
ATOM 1585 C C . VAL A 1 207 ? 21.892 5.643 1.405 1.00 97.56 207 VAL A C 1
ATOM 1587 O O . VAL A 1 207 ? 21.733 5.609 0.180 1.00 97.56 207 VAL A O 1
ATOM 1590 N N . GLU A 1 208 ? 20.993 5.131 2.243 1.00 97.94 208 GLU A N 1
ATOM 1591 C CA . GLU A 1 208 ? 19.638 4.768 1.820 1.00 97.94 208 GLU A CA 1
ATOM 1592 C C . GLU A 1 208 ? 18.845 6.010 1.409 1.00 97.94 208 GLU A C 1
ATOM 1594 O O . GLU A 1 208 ? 18.974 7.071 2.022 1.00 97.94 208 GLU A O 1
ATOM 1599 N N . GLY A 1 209 ? 18.005 5.876 0.386 1.00 98.25 209 GLY A N 1
ATOM 1600 C CA . GLY A 1 209 ? 17.119 6.949 -0.041 1.00 98.25 209 GLY A CA 1
ATOM 1601 C C . GLY A 1 209 ? 15.935 6.462 -0.861 1.00 98.25 209 GLY A C 1
ATOM 1602 O O . GLY A 1 209 ? 15.792 5.269 -1.131 1.00 98.25 209 GLY A O 1
ATOM 1603 N N . TYR A 1 210 ? 15.098 7.402 -1.277 1.00 98.75 210 TYR A N 1
ATOM 1604 C CA . TYR A 1 210 ? 13.872 7.140 -2.017 1.00 98.75 210 TYR A CA 1
ATOM 1605 C C . TYR A 1 210 ? 13.770 8.033 -3.246 1.00 98.75 210 TYR A C 1
ATOM 1607 O O . TYR A 1 210 ? 13.991 9.242 -3.180 1.00 98.75 210 TYR A O 1
ATOM 1615 N N . ASP A 1 211 ? 13.389 7.429 -4.364 1.00 98.75 211 ASP A N 1
ATOM 1616 C CA . ASP A 1 211 ? 12.780 8.148 -5.474 1.00 98.75 211 ASP A CA 1
ATOM 1617 C C . ASP A 1 211 ? 11.290 8.314 -5.153 1.00 98.75 211 ASP A C 1
ATOM 1619 O O . ASP A 1 211 ? 10.613 7.336 -4.825 1.00 98.75 211 ASP A O 1
ATOM 1623 N N . ILE A 1 212 ? 10.792 9.546 -5.219 1.00 98.75 212 ILE A N 1
ATOM 1624 C CA . ILE A 1 212 ? 9.405 9.897 -4.920 1.00 98.75 212 ILE A CA 1
ATOM 1625 C C . ILE A 1 212 ? 8.651 10.098 -6.230 1.00 98.75 212 ILE A C 1
ATOM 1627 O O . ILE A 1 212 ? 9.070 10.904 -7.064 1.00 98.75 212 ILE A O 1
ATOM 1631 N N . THR A 1 213 ? 7.530 9.401 -6.392 1.00 98.75 213 THR A N 1
ATOM 1632 C CA . THR A 1 213 ? 6.585 9.573 -7.501 1.00 98.75 213 THR A CA 1
ATOM 1633 C C . THR A 1 213 ? 5.273 10.170 -7.006 1.00 98.75 213 THR A C 1
ATOM 1635 O O . THR A 1 213 ? 4.886 9.912 -5.869 1.00 98.75 213 THR A O 1
ATOM 1638 N N . ILE A 1 214 ? 4.577 10.940 -7.841 1.00 98.38 214 ILE A N 1
ATOM 1639 C CA . ILE A 1 214 ? 3.277 11.549 -7.515 1.00 98.38 214 ILE A CA 1
ATOM 1640 C C . ILE A 1 214 ? 2.289 11.325 -8.664 1.00 98.38 214 ILE A C 1
ATOM 1642 O O . ILE A 1 214 ? 2.691 11.238 -9.822 1.00 98.38 214 ILE A O 1
ATOM 1646 N N . GLY A 1 215 ? 0.998 11.241 -8.341 1.00 96.00 215 GLY A N 1
ATOM 1647 C CA . GLY A 1 215 ? -0.087 11.235 -9.328 1.00 96.00 215 GLY A CA 1
ATOM 1648 C C . GLY A 1 215 ? -0.572 9.842 -9.725 1.00 96.00 215 GLY A C 1
ATOM 1649 O O . GLY A 1 215 ? -1.386 9.721 -10.636 1.00 96.00 215 GLY A O 1
ATOM 1650 N N . GLY A 1 216 ? -0.098 8.794 -9.043 1.00 95.94 216 GLY A N 1
ATOM 1651 C CA . GLY A 1 216 ? -0.658 7.459 -9.199 1.00 95.94 216 GLY A CA 1
ATOM 1652 C C . GLY A 1 216 ? -2.079 7.407 -8.646 1.00 95.94 216 GLY A C 1
ATOM 1653 O O . GLY A 1 216 ? -2.383 8.005 -7.613 1.00 95.94 216 GLY A O 1
ATOM 1654 N N . SER A 1 217 ? -2.966 6.699 -9.334 1.00 90.06 217 SER A N 1
ATOM 1655 C CA . SER A 1 217 ? -4.337 6.507 -8.872 1.00 90.06 217 SER A CA 1
ATOM 1656 C C . SER A 1 217 ? -4.851 5.124 -9.241 1.00 90.06 217 SER A C 1
ATOM 1658 O O . SER A 1 217 ? -4.526 4.550 -10.284 1.00 90.06 217 SER A O 1
ATOM 1660 N N . GLN A 1 218 ? -5.696 4.597 -8.364 1.00 79.88 218 GLN A N 1
ATOM 1661 C CA . GLN A 1 218 ? -6.439 3.363 -8.572 1.00 79.88 218 GLN A CA 1
ATOM 1662 C C . GLN A 1 218 ? -7.930 3.723 -8.603 1.00 79.88 218 GLN A C 1
ATOM 1664 O O . GLN A 1 218 ? -8.376 4.555 -7.814 1.00 79.88 218 GLN A O 1
ATOM 1669 N N . GLY A 1 219 ? -8.704 3.149 -9.526 1.00 77.19 219 GLY A N 1
ATOM 1670 C CA . GLY A 1 219 ? -10.137 3.435 -9.663 1.00 77.19 219 GLY A CA 1
ATOM 1671 C C . GLY A 1 219 ? -10.584 3.578 -11.116 1.00 77.19 219 GLY A C 1
ATOM 1672 O O . GLY A 1 219 ? -9.965 3.016 -12.015 1.00 77.19 219 GLY A O 1
ATOM 1673 N N . ALA A 1 220 ? -11.662 4.338 -11.335 1.00 75.81 220 ALA A N 1
ATOM 1674 C CA . ALA A 1 220 ? -12.314 4.505 -12.638 1.00 75.81 220 ALA A CA 1
ATOM 1675 C C . ALA A 1 220 ? -11.393 5.084 -13.730 1.00 75.81 220 ALA A C 1
ATOM 1677 O O . ALA A 1 220 ? -11.505 4.720 -14.898 1.00 75.81 220 ALA A O 1
ATOM 1678 N N . ASN A 1 221 ? -10.473 5.974 -13.345 1.00 82.81 221 ASN A N 1
ATOM 1679 C CA . ASN A 1 221 ? -9.472 6.562 -14.231 1.00 82.81 221 ASN A CA 1
ATOM 1680 C C . ASN A 1 221 ? -8.066 6.318 -13.656 1.00 82.81 221 ASN A C 1
ATOM 1682 O O . ASN A 1 221 ? -7.525 7.203 -12.986 1.00 82.81 221 ASN A O 1
ATOM 1686 N N . PRO A 1 222 ? -7.502 5.112 -13.844 1.00 87.88 222 PRO A N 1
ATOM 1687 C CA . PRO A 1 222 ? -6.220 4.756 -13.259 1.00 87.88 222 PRO A CA 1
ATOM 1688 C C . PRO A 1 222 ? -5.084 5.527 -13.934 1.00 87.88 222 PRO A C 1
ATOM 1690 O O . PRO A 1 222 ? -5.000 5.586 -15.162 1.00 87.88 222 PRO A O 1
ATOM 1693 N N . GLN A 1 223 ? -4.192 6.086 -13.123 1.00 94.31 223 GLN A N 1
ATOM 1694 C CA . GLN A 1 223 ? -3.005 6.816 -13.561 1.00 94.31 223 GLN A CA 1
ATOM 1695 C C . GLN A 1 223 ? -1.754 6.179 -12.958 1.00 94.31 223 GLN A C 1
ATOM 1697 O O . GLN A 1 223 ? -1.774 5.658 -11.841 1.00 94.31 223 GLN A O 1
ATOM 1702 N N . VAL A 1 224 ? -0.656 6.219 -13.711 1.00 96.44 224 VAL A N 1
ATOM 1703 C CA . VAL A 1 224 ? 0.663 5.793 -13.235 1.00 96.44 224 VAL A CA 1
ATOM 1704 C C . VAL A 1 224 ? 1.404 7.039 -12.775 1.00 96.44 224 VAL A C 1
ATOM 1706 O O . VAL A 1 224 ? 1.548 7.983 -13.544 1.00 96.44 224 VAL A O 1
ATOM 1709 N N . GLY A 1 225 ? 1.875 7.033 -11.532 1.00 97.31 225 GLY A N 1
ATOM 1710 C CA . GLY A 1 225 ? 2.595 8.154 -10.949 1.00 97.31 225 GLY A CA 1
ATOM 1711 C C . GLY A 1 225 ? 3.890 8.468 -11.692 1.00 97.31 225 GLY A C 1
ATOM 1712 O O . GLY A 1 225 ? 4.593 7.578 -12.178 1.00 97.31 225 GLY A O 1
ATOM 1713 N N . GLU A 1 226 ? 4.231 9.747 -11.734 1.00 98.12 226 GLU A N 1
ATOM 1714 C CA . GLU A 1 226 ? 5.426 10.259 -12.395 1.00 98.12 226 GLU A CA 1
ATOM 1715 C C . GLU A 1 226 ? 6.498 10.619 -11.370 1.00 98.12 226 GLU A C 1
ATOM 1717 O O . GLU A 1 226 ? 6.203 10.942 -10.220 1.00 98.12 226 GLU A O 1
ATOM 1722 N N . LEU A 1 227 ? 7.767 10.549 -11.774 1.00 98.31 227 LEU A N 1
ATOM 1723 C CA . LEU A 1 227 ? 8.887 10.897 -10.904 1.00 98.31 227 LEU A CA 1
ATOM 1724 C C . LEU A 1 227 ? 8.816 12.379 -10.512 1.00 98.31 227 LEU A C 1
ATOM 1726 O O . LEU A 1 227 ? 8.904 13.253 -11.367 1.00 98.31 227 LEU A O 1
ATOM 1730 N N . HIS A 1 228 ? 8.736 12.644 -9.211 1.00 98.38 228 HIS A N 1
ATOM 1731 C CA . HIS A 1 228 ? 8.705 13.988 -8.643 1.00 98.38 228 HIS A CA 1
ATOM 1732 C C . HIS A 1 228 ? 10.066 14.397 -8.060 1.00 98.38 228 HIS A C 1
ATOM 1734 O O . HIS A 1 228 ? 10.571 15.478 -8.355 1.00 98.38 228 HIS A O 1
ATOM 1740 N N . ARG A 1 229 ? 10.700 13.529 -7.257 1.00 98.12 229 ARG A N 1
ATOM 1741 C CA . ARG A 1 229 ? 12.042 13.760 -6.682 1.00 98.12 229 ARG A CA 1
ATOM 1742 C C . ARG A 1 229 ? 12.869 12.487 -6.761 1.00 98.12 229 ARG A C 1
ATOM 1744 O O . ARG A 1 229 ? 12.341 11.395 -6.584 1.00 98.12 229 ARG A O 1
ATOM 1751 N N . LYS A 1 230 ? 14.172 12.616 -7.006 1.00 97.88 230 LYS A N 1
ATOM 1752 C CA . LYS A 1 230 ? 15.088 11.477 -7.133 1.00 97.88 230 LYS A CA 1
ATOM 1753 C C . LYS A 1 230 ? 16.109 11.476 -6.002 1.00 97.88 230 LYS A C 1
ATOM 1755 O O . LYS A 1 230 ? 16.692 12.517 -5.717 1.00 97.88 230 LYS A O 1
ATOM 1760 N N . GLY A 1 231 ? 16.366 10.310 -5.417 1.00 97.62 231 GLY A N 1
ATOM 1761 C CA . GLY A 1 231 ? 17.454 10.095 -4.470 1.00 97.62 231 GLY A CA 1
ATOM 1762 C C . GLY A 1 231 ? 17.344 10.917 -3.188 1.00 97.62 231 GLY A C 1
ATOM 1763 O O . GLY A 1 231 ? 18.372 11.380 -2.699 1.00 97.62 231 GLY A O 1
ATOM 1764 N N . VAL A 1 232 ? 16.139 11.093 -2.643 1.00 98.25 232 VAL A N 1
ATOM 1765 C CA . VAL A 1 232 ? 15.934 11.774 -1.355 1.00 98.25 232 VAL A CA 1
ATOM 1766 C C . VAL A 1 232 ? 16.521 10.904 -0.239 1.00 98.25 232 VAL A C 1
ATOM 1768 O O . VAL A 1 232 ? 16.099 9.749 -0.120 1.00 98.25 232 VAL A O 1
ATOM 1771 N N . PRO A 1 233 ? 17.485 11.383 0.568 1.00 98.19 233 PRO A N 1
ATOM 1772 C CA . PRO A 1 233 ? 18.028 10.610 1.683 1.00 98.19 233 PRO A CA 1
ATOM 1773 C C . PRO A 1 233 ? 16.928 10.134 2.635 1.00 98.19 233 PRO A C 1
ATOM 1775 O O . PRO A 1 233 ? 15.978 10.862 2.920 1.00 98.19 233 PRO A O 1
ATOM 1778 N N . ALA A 1 234 ? 17.049 8.913 3.160 1.00 97.38 234 ALA A N 1
ATOM 1779 C CA . ALA A 1 234 ? 16.037 8.342 4.051 1.00 97.38 234 ALA A CA 1
ATOM 1780 C C . ALA A 1 234 ? 15.798 9.202 5.309 1.00 97.38 234 ALA A C 1
ATOM 1782 O O . ALA A 1 234 ? 14.687 9.245 5.817 1.00 97.38 234 ALA A O 1
ATOM 1783 N N . THR A 1 235 ? 16.812 9.936 5.775 1.00 96.44 235 THR A N 1
ATOM 1784 C CA . THR A 1 235 ? 16.713 10.888 6.895 1.00 96.44 235 THR A CA 1
ATOM 1785 C C . THR A 1 235 ? 15.890 12.138 6.573 1.00 96.44 235 THR A C 1
ATOM 1787 O O . THR A 1 235 ? 15.408 12.803 7.482 1.00 96.44 235 THR A O 1
ATOM 1790 N N . GLU A 1 236 ? 15.715 12.462 5.293 1.00 97.19 236 GLU A N 1
ATOM 1791 C CA . GLU A 1 236 ? 15.011 13.658 4.811 1.00 97.19 236 GLU A CA 1
ATOM 1792 C C . GLU A 1 236 ? 13.626 13.329 4.240 1.00 97.19 236 GLU A C 1
ATOM 1794 O O . GLU A 1 236 ? 12.820 14.227 3.991 1.00 97.19 236 GLU A O 1
ATOM 1799 N N . VAL A 1 237 ? 13.313 12.040 4.056 1.00 96.81 237 VAL A N 1
ATOM 1800 C CA . VAL A 1 237 ? 12.086 11.597 3.383 1.00 96.81 237 VAL A CA 1
ATOM 1801 C C . VAL A 1 237 ? 10.820 12.100 4.080 1.00 96.81 237 VAL A C 1
ATOM 1803 O O . VAL A 1 237 ? 9.871 12.487 3.406 1.00 96.81 237 VAL A O 1
ATOM 1806 N N . ARG A 1 238 ? 10.812 12.173 5.419 1.00 97.25 238 ARG A N 1
ATOM 1807 C CA . ARG A 1 238 ? 9.676 12.708 6.184 1.00 97.25 238 ARG A CA 1
ATOM 1808 C C . ARG A 1 238 ? 9.441 14.184 5.880 1.00 97.25 238 ARG A C 1
ATOM 1810 O O . ARG A 1 238 ? 8.302 14.590 5.671 1.00 97.25 238 ARG A O 1
ATOM 1817 N N . ALA A 1 239 ? 10.511 14.978 5.849 1.00 97.94 239 ALA A N 1
ATOM 1818 C CA . ALA A 1 239 ? 10.424 16.403 5.551 1.00 97.94 239 ALA A CA 1
ATOM 1819 C C . ALA A 1 239 ? 9.917 16.627 4.119 1.00 97.94 239 ALA A C 1
ATOM 1821 O O . ALA A 1 239 ? 9.002 17.422 3.916 1.00 97.94 239 ALA A O 1
ATOM 1822 N N . ALA A 1 240 ? 10.430 15.853 3.157 1.00 98.19 240 ALA A N 1
ATOM 1823 C CA . ALA A 1 240 ? 9.948 15.881 1.779 1.00 98.19 240 ALA A CA 1
ATOM 1824 C C . ALA A 1 240 ? 8.464 15.482 1.674 1.00 98.19 240 ALA A C 1
ATOM 1826 O O . ALA A 1 240 ? 7.702 16.137 0.969 1.00 98.19 240 ALA A O 1
ATOM 1827 N N . LEU A 1 241 ? 8.030 14.443 2.398 1.00 98.19 241 LEU A N 1
ATOM 1828 C CA . LEU A 1 241 ? 6.620 14.046 2.447 1.00 98.19 241 LEU A CA 1
ATOM 1829 C C . LEU A 1 241 ? 5.740 15.143 3.045 1.00 98.19 241 LEU A C 1
ATOM 1831 O O . LEU A 1 241 ? 4.700 15.450 2.473 1.00 98.19 241 LEU A O 1
ATOM 1835 N N . LYS A 1 242 ? 6.158 15.765 4.153 1.00 98.25 242 LYS A N 1
ATOM 1836 C CA . LYS A 1 242 ? 5.430 16.879 4.775 1.00 98.25 242 LYS A CA 1
ATOM 1837 C C . LYS A 1 242 ? 5.185 18.017 3.787 1.00 98.25 242 LYS A C 1
ATOM 1839 O O . LYS A 1 242 ? 4.061 18.497 3.680 1.00 98.25 242 LYS A O 1
ATOM 1844 N N . GLU A 1 243 ? 6.234 18.433 3.083 1.00 98.25 243 GLU A N 1
ATOM 1845 C CA . GLU A 1 243 ? 6.178 19.485 2.066 1.00 98.25 243 GLU A CA 1
ATOM 1846 C C . GLU A 1 243 ? 5.174 19.126 0.961 1.00 98.25 243 GLU A C 1
ATOM 1848 O O . GLU A 1 243 ? 4.227 19.872 0.723 1.00 98.25 243 GLU A O 1
ATOM 1853 N N . ILE A 1 244 ? 5.303 17.930 0.379 1.00 98.19 244 ILE A N 1
ATOM 1854 C CA . ILE A 1 244 ? 4.410 17.439 -0.680 1.00 98.19 244 ILE A CA 1
ATOM 1855 C C . ILE A 1 244 ? 2.951 17.394 -0.210 1.00 98.19 244 ILE A C 1
ATOM 1857 O O . ILE A 1 244 ? 2.055 17.835 -0.931 1.00 98.19 244 ILE A O 1
ATOM 1861 N N . LEU A 1 245 ? 2.697 16.873 0.993 1.00 98.06 245 LEU A N 1
ATOM 1862 C CA . LEU A 1 245 ? 1.346 16.748 1.541 1.00 98.06 245 LEU A CA 1
ATOM 1863 C C . LEU A 1 245 ? 0.674 18.117 1.712 1.00 98.06 245 LEU A C 1
ATOM 1865 O O . LEU A 1 245 ? -0.514 18.258 1.422 1.00 98.06 245 LEU A O 1
ATOM 1869 N N . ILE A 1 246 ? 1.423 19.129 2.157 1.00 97.62 246 ILE A N 1
ATOM 1870 C CA . ILE A 1 246 ? 0.910 20.495 2.319 1.00 97.62 246 ILE A CA 1
ATOM 1871 C C . ILE A 1 246 ? 0.660 21.143 0.954 1.00 97.62 246 ILE A C 1
ATOM 1873 O O . ILE A 1 246 ? -0.412 21.699 0.722 1.00 97.62 246 ILE A O 1
ATOM 1877 N N . GLU A 1 247 ? 1.634 21.069 0.048 1.00 97.06 247 GLU A N 1
ATOM 1878 C CA . GLU A 1 247 ? 1.600 21.801 -1.221 1.00 97.06 247 GLU A CA 1
ATOM 1879 C C . GLU A 1 247 ? 0.613 21.216 -2.234 1.00 97.06 247 GLU A C 1
ATOM 1881 O O . GLU A 1 247 ? -0.002 21.966 -2.991 1.00 97.06 247 GLU A O 1
ATOM 1886 N N . GLN A 1 248 ? 0.466 19.888 -2.266 1.00 96.31 248 GLN A N 1
ATOM 1887 C CA . GLN A 1 248 ? -0.242 19.194 -3.350 1.00 96.31 248 GLN A CA 1
ATOM 1888 C C . GLN A 1 248 ? -1.482 18.431 -2.888 1.00 96.31 248 GLN A C 1
ATOM 1890 O O . GLN A 1 248 ? -2.344 18.125 -3.707 1.00 96.31 248 GLN A O 1
ATOM 1895 N N . PHE A 1 249 ? -1.597 18.149 -1.590 1.00 96.00 249 PHE A N 1
ATOM 1896 C CA . PHE A 1 249 ? -2.666 17.308 -1.047 1.00 96.00 249 PHE A CA 1
ATOM 1897 C C . PHE A 1 249 ? -3.483 17.984 0.062 1.00 96.00 249 PHE A C 1
ATOM 1899 O O . PHE A 1 249 ? -4.263 17.339 0.763 1.00 96.00 249 PHE A O 1
ATOM 1906 N N . GLY A 1 250 ? -3.329 19.301 0.225 1.00 95.94 250 GLY A N 1
ATOM 1907 C CA . GLY A 1 250 ? -4.172 20.106 1.109 1.00 95.94 250 GLY A CA 1
ATOM 1908 C C . GLY A 1 250 ? -4.002 19.809 2.600 1.00 95.94 250 GLY A C 1
ATOM 1909 O O . GLY A 1 250 ? -4.869 20.196 3.391 1.00 95.94 250 GLY A O 1
ATOM 1910 N N . ALA A 1 251 ? -2.914 19.144 3.001 1.00 97.00 251 ALA A N 1
ATOM 1911 C CA . ALA A 1 251 ? -2.613 18.935 4.408 1.00 97.00 251 ALA A CA 1
ATOM 1912 C C . ALA A 1 251 ? -2.369 20.278 5.109 1.00 97.00 251 ALA A C 1
ATOM 1914 O O . ALA A 1 251 ? -1.723 21.181 4.574 1.00 97.00 251 ALA A O 1
ATOM 1915 N N . LYS A 1 252 ? -2.874 20.412 6.335 1.00 96.81 252 LYS A N 1
ATOM 1916 C CA . LYS A 1 252 ? -2.716 21.619 7.155 1.00 96.81 252 LYS A CA 1
ATOM 1917 C C . LYS A 1 252 ? -1.932 21.294 8.421 1.00 96.81 252 LYS A C 1
ATOM 1919 O O . LYS A 1 252 ? -2.246 20.289 9.056 1.00 96.81 252 LYS A O 1
ATOM 1924 N N . PRO A 1 253 ? -0.961 22.125 8.833 1.00 96.00 253 PRO A N 1
ATOM 1925 C CA . PRO A 1 253 ? -0.317 21.964 10.130 1.00 96.00 253 PRO A CA 1
ATOM 1926 C C . PRO A 1 253 ? -1.346 21.986 11.265 1.00 96.00 253 PRO A C 1
ATOM 1928 O O . PRO A 1 253 ? -2.239 22.838 11.282 1.00 96.00 253 PRO A O 1
ATOM 1931 N N . LYS A 1 254 ? -1.219 21.058 12.212 1.00 93.38 254 LYS A N 1
ATOM 1932 C CA . LYS A 1 254 ? -1.961 21.107 13.472 1.00 93.38 254 LYS A CA 1
ATOM 1933 C C . LYS A 1 254 ? -1.414 22.255 14.322 1.00 93.38 254 LYS A C 1
ATOM 1935 O O . LYS A 1 254 ? -0.216 22.536 14.296 1.00 93.38 254 LYS A O 1
ATOM 1940 N N . ALA A 1 255 ? -2.300 22.951 15.031 1.00 79.94 255 ALA A N 1
ATOM 1941 C CA . ALA A 1 255 ? -1.874 23.954 16.002 1.00 79.94 255 ALA A CA 1
ATOM 1942 C C . ALA A 1 255 ? -1.034 23.270 17.094 1.00 79.94 255 ALA A C 1
ATOM 1944 O O . ALA A 1 255 ? -1.390 22.172 17.526 1.00 79.94 255 ALA A O 1
ATOM 1945 N N . ALA A 1 256 ? 0.080 23.904 17.468 1.00 59.16 256 ALA A N 1
ATOM 1946 C CA . ALA A 1 256 ? 0.964 23.447 18.538 1.00 59.16 256 ALA A CA 1
ATOM 1947 C C . ALA A 1 256 ? 0.307 23.571 19.919 1.00 59.16 256 ALA A C 1
ATOM 1949 O O . ALA A 1 256 ? -0.495 24.518 20.102 1.00 59.16 256 ALA A O 1
#